Protein AF-X1HHD7-F1 (afdb_monomer_lite)

Secondary structure (DSSP, 8-state):
-EESEESS------TT-----STTEE----SS-HHHHHHHHHHHHSHHHHHHHHHHSPEETTTEEEP-HHHHTT-------HHHHHHHHHHHHHHHHHHHHHHHHHHHHHHHHHHHSTT----HHHHTGGGS-HHHHHHHHHTTT----HHHHHHHHHHHHHHHHHHHHHHHHHHHHHHHHHHHHHHHTT--HHHHHHHHT-

Sequence (202 aa):
VTPGEVKNHKFALDNTKSGFSCARVFGITTDYNENNIKYLLSILNSKLIKFYLQSFAPVKQGGYYTYSSGILNKVPIPSNNKDLQELAVEKVSEINRLNELFYNILNNSYEVIKAKFKKIKMSKNINNFFEIDFPVFINEIE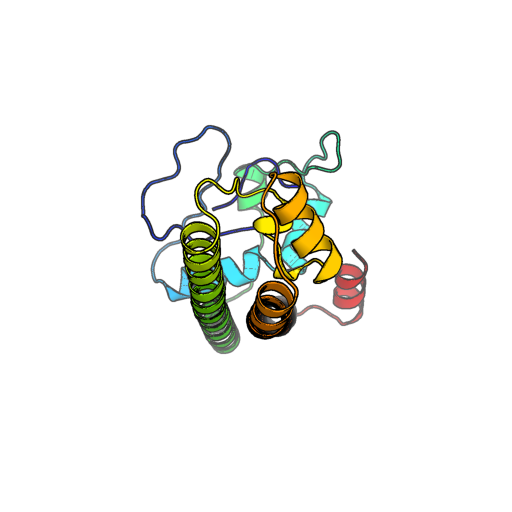RQKIRLDINQIESLNSWFLEKKNKLIDLKNEIKIIDNKIDDIIYKAFNLTQDEIKLIKNI

pLDDT: mean 92.61, std 7.64, range [53.22, 98.69]

Foldseek 3Di:
DAFQKALAQDDDDDPPPPPDDDDGGDDDDDPDDPLVVLLVRLLRNALVVRVVLVVPFDADPPRIGGDDPVSVVPRDDFDDPPVLSVLSSVLSVVLVVLVVVLVVLLVVQVVVCCVVQPPDDCDPCNSVVLVDDLVVVVVSSVVVVDDDDPVRSVVVNVVSVVSSVSNVVSVVVSVVSSVVSNVSSCVSVVHDPVRVVVSVVD

Radius of gyration: 20.79 Å; chains: 1; bounding box: 53×36×56 Å

InterPro domains:
  IPR025931 TaqI-like C-terminal specificity domain [PF12950] (9-77)

Organism: NCBI:txid412755

Structure (mmCIF, N/CA/C/O backbone):
data_AF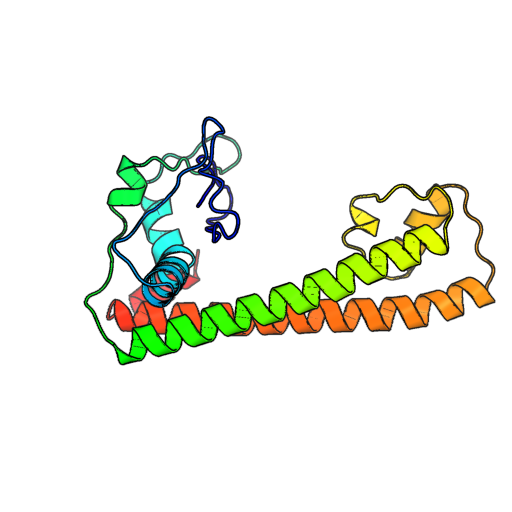-X1HHD7-F1
#
_entry.id   AF-X1HHD7-F1
#
loop_
_atom_site.group_PDB
_atom_site.id
_atom_site.type_symbol
_atom_site.label_atom_id
_atom_site.label_alt_id
_atom_site.label_comp_id
_atom_site.label_asym_id
_atom_site.label_entity_id
_atom_site.label_seq_id
_atom_site.pdbx_PDB_ins_code
_atom_site.Cartn_x
_atom_site.Cartn_y
_atom_site.Cartn_z
_atom_site.occupancy
_atom_site.B_iso_or_equiv
_atom_site.auth_seq_id
_atom_site.auth_comp_id
_atom_site.auth_asym_id
_atom_site.auth_atom_id
_atom_site.pdbx_PDB_model_num
ATOM 1 N N . VAL A 1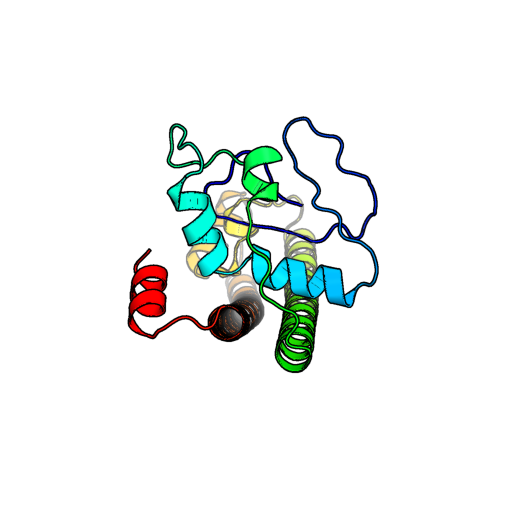 1 ? -10.202 8.353 2.813 1.00 88.69 1 VAL A N 1
ATOM 2 C CA . VAL A 1 1 ? -11.058 8.116 1.626 1.00 88.69 1 VAL A CA 1
ATOM 3 C C . VAL A 1 1 ? -10.908 6.706 1.118 1.00 88.69 1 VAL A C 1
ATOM 5 O O . VAL A 1 1 ? -9.849 6.123 1.321 1.00 88.69 1 VAL A O 1
ATOM 8 N N . THR A 1 2 ? -11.941 6.157 0.487 1.00 91.06 2 THR A N 1
ATOM 9 C CA . THR A 1 2 ? -11.927 4.787 -0.041 1.00 91.06 2 THR A CA 1
ATOM 10 C C . THR A 1 2 ? -12.837 4.658 -1.270 1.00 91.06 2 THR A C 1
ATOM 12 O O . THR A 1 2 ? -13.856 5.354 -1.334 1.00 91.06 2 THR A O 1
ATOM 15 N N . PRO A 1 3 ? -12.511 3.808 -2.260 1.00 90.62 3 PRO A N 1
ATOM 16 C CA . PRO A 1 3 ? -13.446 3.458 -3.326 1.00 90.62 3 PRO A CA 1
ATOM 17 C C . PRO A 1 3 ? -14.700 2.749 -2.790 1.00 90.62 3 PRO A C 1
ATOM 19 O O . PRO A 1 3 ? -14.657 2.047 -1.783 1.00 90.62 3 PRO A O 1
ATOM 22 N N . GLY A 1 4 ? -15.822 2.896 -3.491 1.00 90.31 4 GLY A N 1
ATOM 23 C CA . GLY A 1 4 ? -17.083 2.222 -3.183 1.00 90.31 4 GLY A CA 1
ATOM 24 C C . GLY A 1 4 ? -17.114 0.749 -3.579 1.00 90.31 4 GLY A C 1
ATOM 25 O O . GLY A 1 4 ? -17.919 -0.006 -3.041 1.00 90.31 4 GLY A O 1
ATOM 26 N N . GLU A 1 5 ? -16.244 0.323 -4.491 1.00 91.44 5 GLU A N 1
ATOM 27 C CA . GLU A 1 5 ? -15.976 -1.080 -4.789 1.00 91.44 5 GLU A CA 1
ATOM 28 C C . GLU A 1 5 ? -14.513 -1.394 -4.505 1.00 91.44 5 GLU A C 1
ATOM 30 O O . GLU A 1 5 ? -13.609 -0.860 -5.150 1.00 91.44 5 GLU A O 1
ATOM 35 N N . VAL A 1 6 ? -14.269 -2.302 -3.564 1.00 89.25 6 VAL A N 1
ATOM 36 C CA . VAL A 1 6 ? -12.913 -2.699 -3.184 1.00 89.25 6 VAL A CA 1
ATOM 37 C C . VAL A 1 6 ? -12.763 -4.209 -3.214 1.00 89.25 6 VAL A C 1
ATOM 39 O O . VAL A 1 6 ? -13.554 -4.946 -2.636 1.00 89.25 6 VAL A O 1
ATOM 42 N N . LYS A 1 7 ? -11.715 -4.693 -3.882 1.00 86.69 7 LYS A N 1
ATOM 43 C CA . LYS A 1 7 ? -11.295 -6.097 -3.766 1.00 86.69 7 LYS A CA 1
ATOM 44 C C . LYS A 1 7 ? -10.460 -6.308 -2.507 1.00 86.69 7 LYS A C 1
ATOM 46 O O . LYS A 1 7 ? -10.667 -7.250 -1.753 1.00 86.69 7 LYS A O 1
ATOM 51 N N . ASN A 1 8 ? -9.545 -5.372 -2.272 1.00 84.25 8 ASN A N 1
ATOM 52 C CA . ASN A 1 8 ? -8.773 -5.271 -1.047 1.00 84.25 8 ASN A CA 1
ATOM 53 C C . ASN A 1 8 ? -9.143 -3.968 -0.357 1.00 84.25 8 ASN A C 1
ATOM 55 O O . ASN A 1 8 ? -9.093 -2.905 -0.975 1.00 84.25 8 ASN A O 1
ATOM 59 N N . HIS A 1 9 ? -9.498 -4.085 0.913 1.00 84.88 9 HIS A N 1
ATOM 60 C CA . HIS A 1 9 ? -9.762 -2.971 1.801 1.00 84.88 9 HIS A CA 1
ATOM 61 C C . HIS A 1 9 ? -8.579 -1.985 1.802 1.00 84.88 9 HIS A C 1
ATOM 63 O O . HIS A 1 9 ? -7.446 -2.405 2.042 1.00 84.88 9 HIS A O 1
ATOM 69 N N . LYS A 1 10 ? -8.832 -0.707 1.480 1.00 89.38 10 LYS A N 1
ATOM 70 C CA . LYS A 1 10 ? -7.816 0.358 1.437 1.00 89.38 10 LYS A CA 1
ATOM 71 C C . LYS A 1 10 ? -8.424 1.729 1.709 1.00 89.38 10 LYS A C 1
ATOM 73 O O . LYS A 1 10 ? -9.395 2.119 1.054 1.00 89.38 10 LYS A O 1
ATOM 78 N N . PHE A 1 11 ? -7.804 2.472 2.616 1.00 93.38 11 PHE A N 1
ATOM 79 C CA . PHE A 1 11 ? -8.156 3.842 2.973 1.00 93.38 11 PHE A CA 1
ATOM 80 C C . PHE A 1 11 ? -6.913 4.722 2.861 1.00 93.38 11 PHE A C 1
ATOM 82 O O . PHE A 1 11 ? -5.832 4.330 3.291 1.00 93.38 11 PHE A O 1
ATOM 89 N N . ALA A 1 12 ? -7.065 5.913 2.286 1.00 90.56 12 ALA A N 1
ATOM 90 C CA . ALA A 1 12 ? -5.979 6.878 2.112 1.00 90.56 12 ALA A CA 1
ATOM 91 C C . ALA A 1 12 ? -6.331 8.247 2.704 1.00 90.56 12 ALA A C 1
ATOM 93 O O . ALA A 1 12 ? -7.512 8.584 2.842 1.00 90.56 12 ALA A O 1
ATOM 94 N N . LEU A 1 13 ? -5.310 9.039 3.026 1.00 89.38 13 LEU A N 1
ATOM 95 C CA . LEU A 1 13 ? -5.471 10.447 3.386 1.00 89.38 13 LEU A CA 1
ATOM 96 C C . LEU A 1 13 ? -5.699 11.298 2.139 1.00 89.38 13 LEU A C 1
ATOM 98 O O . LEU A 1 13 ? -5.127 11.031 1.083 1.00 89.38 13 LEU A O 1
ATOM 102 N N . ASP A 1 14 ? -6.518 12.336 2.280 1.00 85.62 14 ASP A N 1
ATOM 103 C CA . ASP A 1 14 ? -6.625 13.391 1.276 1.00 85.62 14 ASP A CA 1
ATOM 104 C C . ASP A 1 14 ? -5.808 14.603 1.690 1.00 85.62 14 ASP A C 1
ATOM 106 O O . ASP A 1 14 ? -6.286 15.484 2.405 1.00 85.62 14 ASP A O 1
ATOM 110 N N . ASN A 1 15 ? -4.573 14.656 1.209 1.00 80.38 15 ASN A N 1
ATOM 111 C CA . ASN A 1 15 ? -3.690 15.784 1.485 1.00 80.38 15 ASN A CA 1
ATOM 112 C C . ASN A 1 15 ? -4.021 17.007 0.616 1.00 80.38 15 ASN A C 1
ATOM 114 O O . ASN A 1 15 ? -3.590 18.115 0.922 1.00 80.38 15 ASN A O 1
ATOM 118 N N . THR A 1 16 ? -4.790 16.824 -0.460 1.00 80.50 16 THR A N 1
ATOM 119 C CA . THR A 1 16 ? -5.114 17.895 -1.410 1.00 80.50 16 THR A CA 1
ATOM 120 C C . THR A 1 16 ? -6.317 18.723 -0.979 1.00 80.50 16 THR A C 1
ATOM 122 O O . THR A 1 16 ? -6.549 19.787 -1.547 1.00 80.50 16 THR A O 1
ATOM 125 N N . LYS A 1 17 ? -7.096 18.233 -0.002 1.00 74.94 17 LYS A N 1
ATOM 126 C CA . LYS A 1 17 ? -8.381 18.812 0.423 1.00 74.94 17 LYS A CA 1
ATOM 127 C C . LYS A 1 17 ? -9.351 19.017 -0.744 1.00 74.94 17 LYS A C 1
ATOM 129 O O . LYS A 1 17 ? -10.243 19.857 -0.661 1.00 74.94 17 LYS A O 1
ATOM 134 N N . SER A 1 18 ? -9.171 18.278 -1.838 1.00 71.19 18 SER A N 1
ATOM 135 C CA . SER A 1 18 ? -9.888 18.542 -3.087 1.00 71.19 18 SER A CA 1
ATOM 136 C C . SER A 1 18 ? -11.355 18.133 -3.018 1.00 71.19 18 SER A C 1
ATOM 138 O O . SER A 1 18 ? -12.093 18.464 -3.937 1.00 71.19 18 SER A O 1
ATOM 140 N N . GLY A 1 19 ? -11.785 17.448 -1.948 1.00 62.50 19 GLY A N 1
ATOM 141 C CA . GLY A 1 19 ? -13.184 17.084 -1.736 1.00 62.50 19 GLY A CA 1
ATOM 142 C C . GLY A 1 19 ? -13.667 16.157 -2.849 1.00 62.50 19 GLY A C 1
ATOM 143 O O . GLY A 1 19 ? -14.183 16.601 -3.867 1.00 62.50 19 GLY A O 1
ATOM 144 N N . PHE A 1 20 ? -13.446 14.853 -2.678 1.00 64.31 20 PHE A N 1
ATOM 145 C CA . PHE A 1 20 ? -13.652 13.831 -3.713 1.00 64.31 20 PHE A CA 1
ATOM 146 C C . PHE A 1 20 ? -14.987 13.979 -4.447 1.00 64.31 20 PHE A C 1
ATOM 148 O O . PHE A 1 20 ? -16.050 13.718 -3.891 1.00 64.31 20 PHE A O 1
ATOM 155 N N . SER A 1 21 ? -14.896 14.330 -5.730 1.00 53.22 21 SER A N 1
ATOM 156 C CA . SER A 1 21 ? -16.020 14.429 -6.657 1.00 53.22 21 SER A CA 1
ATOM 157 C C . SER A 1 21 ? -15.832 13.420 -7.788 1.00 53.22 21 SER A C 1
ATOM 159 O O . SER A 1 21 ? -15.384 13.748 -8.881 1.00 53.22 21 SER A O 1
ATOM 161 N N . CYS A 1 22 ? -16.104 12.147 -7.496 1.00 58.56 22 CYS A N 1
ATOM 162 C CA . CYS A 1 22 ? -16.364 11.103 -8.490 1.00 58.56 22 CYS A CA 1
ATOM 163 C C . CYS A 1 22 ? -17.295 10.062 -7.857 1.00 58.56 22 CYS A C 1
ATOM 165 O O . CYS A 1 22 ? -17.101 9.674 -6.707 1.00 58.56 22 CYS A O 1
ATOM 167 N N . ALA A 1 23 ? -18.298 9.618 -8.619 1.00 68.75 23 ALA A N 1
ATOM 168 C CA . ALA A 1 23 ? -19.588 9.085 -8.157 1.00 68.75 23 ALA A CA 1
ATOM 169 C C . ALA A 1 23 ? -19.577 7.926 -7.133 1.00 68.75 23 ALA A C 1
ATOM 171 O O . ALA A 1 23 ? -20.628 7.613 -6.575 1.00 68.75 23 ALA A O 1
ATOM 172 N N . ARG A 1 24 ? -18.433 7.272 -6.881 1.00 82.44 24 ARG A N 1
ATOM 173 C CA . ARG A 1 24 ? -18.300 6.137 -5.951 1.00 82.44 24 ARG A CA 1
ATOM 174 C C . ARG A 1 24 ? -16.987 6.145 -5.163 1.00 82.44 24 ARG A C 1
ATOM 176 O O . ARG A 1 24 ? -16.338 5.114 -5.014 1.00 82.44 24 ARG A O 1
ATOM 183 N N . VAL A 1 25 ? -16.579 7.305 -4.658 1.00 87.19 25 VAL A N 1
ATOM 184 C CA . VAL A 1 25 ? -15.507 7.426 -3.657 1.00 87.19 25 VAL A CA 1
ATOM 185 C C . VAL A 1 25 ? -16.101 8.017 -2.387 1.00 87.19 25 VAL A C 1
ATOM 187 O O . VAL A 1 25 ? -16.800 9.023 -2.438 1.00 87.19 25 VAL A O 1
ATOM 190 N N . PHE A 1 26 ? -15.824 7.395 -1.245 1.00 88.50 26 PHE A N 1
ATOM 191 C CA . PHE A 1 26 ? -16.329 7.831 0.051 1.00 88.50 26 PHE A CA 1
ATOM 192 C C . PHE A 1 26 ? -15.255 8.595 0.825 1.00 88.50 26 PHE A C 1
ATOM 194 O O . PHE A 1 26 ? -14.132 8.113 1.028 1.00 88.50 26 PHE A O 1
ATOM 201 N N . GLY A 1 27 ? -15.621 9.795 1.274 1.00 88.69 27 GLY A N 1
ATOM 202 C CA . GLY A 1 27 ? -14.896 10.551 2.287 1.00 88.69 27 GLY A CA 1
ATOM 203 C C . GLY A 1 27 ? -15.388 10.166 3.679 1.00 88.69 27 GLY A C 1
ATOM 204 O O . GLY A 1 27 ? -16.590 10.059 3.897 1.00 88.69 27 GLY A O 1
ATOM 205 N N . ILE A 1 28 ? -14.456 9.957 4.606 1.00 88.25 28 ILE A N 1
ATOM 206 C CA . ILE A 1 28 ? -14.759 9.841 6.034 1.00 88.25 28 ILE A CA 1
ATOM 207 C C . ILE A 1 28 ? -14.157 11.076 6.684 1.00 88.25 28 ILE A C 1
ATOM 209 O O . ILE A 1 28 ? -12.971 11.352 6.493 1.00 88.25 28 ILE A O 1
ATOM 213 N N . THR A 1 29 ? -14.987 11.819 7.400 1.00 85.06 29 THR A N 1
ATOM 214 C CA . THR A 1 29 ? -14.604 13.023 8.133 1.00 85.06 29 THR A CA 1
ATOM 215 C C . THR A 1 29 ? -14.721 12.758 9.626 1.00 85.06 29 THR A C 1
ATOM 217 O O . THR A 1 29 ? -15.538 11.950 10.056 1.00 85.06 29 THR A O 1
ATOM 220 N N . THR A 1 30 ? -13.893 13.433 10.409 1.00 79.88 30 THR A N 1
ATOM 221 C CA . THR A 1 30 ? -13.914 13.381 11.871 1.00 79.88 30 THR A CA 1
ATOM 222 C C . THR A 1 30 ? -13.676 14.783 12.413 1.00 79.88 30 THR A C 1
ATOM 224 O O . THR A 1 30 ? -13.067 15.619 11.734 1.00 79.88 30 THR A O 1
ATOM 227 N N . ASP A 1 31 ? -14.159 15.032 13.623 1.00 73.12 31 ASP A N 1
ATOM 228 C CA . ASP A 1 31 ? -14.035 16.309 14.302 1.00 73.12 31 ASP A CA 1
ATOM 229 C C . ASP A 1 31 ? -12.585 16.475 14.803 1.00 73.12 31 ASP A C 1
ATOM 231 O O . ASP A 1 31 ? -12.203 16.011 15.872 1.00 73.12 31 ASP A O 1
ATOM 235 N N . TYR A 1 32 ? -11.778 17.159 13.988 1.00 66.31 32 TYR A N 1
ATOM 236 C CA . TYR A 1 32 ? -10.520 17.846 14.314 1.00 66.31 32 TYR A CA 1
ATOM 237 C C . TYR A 1 32 ? -9.268 17.051 14.759 1.00 66.31 32 TYR A C 1
ATOM 239 O O . TYR A 1 32 ? -9.288 16.116 15.548 1.00 66.31 32 TYR A O 1
ATOM 247 N N . ASN A 1 33 ? -8.133 17.603 14.308 1.00 82.38 33 ASN A N 1
ATOM 248 C CA . ASN A 1 33 ? -6.720 17.261 14.523 1.00 82.38 33 ASN A CA 1
ATOM 249 C C . ASN A 1 33 ? -6.138 16.124 13.644 1.00 82.38 33 ASN A C 1
ATOM 251 O O . ASN A 1 33 ? -6.757 15.095 13.380 1.00 82.38 33 ASN A O 1
ATOM 255 N N . GLU A 1 34 ? -4.917 16.350 13.148 1.00 86.81 34 GLU A N 1
ATOM 256 C CA . GLU A 1 34 ? -4.211 15.442 12.231 1.00 86.81 34 GLU A CA 1
ATOM 257 C C . GLU A 1 34 ? -3.947 14.066 12.863 1.00 86.81 34 GLU A C 1
ATOM 259 O O . GLU A 1 34 ? -4.000 13.042 12.181 1.00 86.81 34 GLU A O 1
ATOM 264 N N . ASN A 1 35 ? -3.727 14.022 14.177 1.00 90.31 35 ASN A N 1
ATOM 265 C CA . ASN A 1 35 ? -3.478 12.784 14.911 1.00 90.31 35 ASN A CA 1
ATOM 266 C C . ASN A 1 35 ? -4.733 11.904 14.980 1.00 90.31 35 ASN A C 1
ATOM 268 O O . ASN A 1 35 ? -4.640 10.696 14.802 1.00 90.31 35 ASN A O 1
ATOM 272 N N . ASN A 1 36 ? -5.917 12.486 15.153 1.00 89.81 36 ASN A N 1
ATOM 273 C CA . ASN A 1 36 ? -7.193 11.778 15.121 1.00 89.81 36 ASN A CA 1
ATOM 274 C C . ASN A 1 36 ? -7.441 11.188 13.734 1.00 89.81 36 ASN A C 1
ATOM 276 O O . ASN A 1 36 ? -7.881 10.049 13.618 1.00 89.81 36 ASN A O 1
ATOM 280 N N . ILE A 1 37 ? -7.098 11.927 12.676 1.00 91.38 37 ILE A N 1
ATOM 281 C CA . ILE A 1 37 ? -7.191 11.438 11.297 1.00 91.38 37 ILE A CA 1
ATOM 282 C C . ILE A 1 37 ? -6.224 10.268 11.067 1.00 91.38 37 ILE A C 1
ATOM 284 O O . ILE A 1 37 ? -6.620 9.253 10.496 1.00 91.38 37 ILE A O 1
ATOM 288 N N . LYS A 1 38 ? -4.971 10.377 11.524 1.00 93.69 38 LYS A N 1
ATOM 289 C CA . LYS A 1 38 ? -3.976 9.296 11.424 1.00 93.69 38 LYS A CA 1
ATOM 290 C C . LYS A 1 38 ? -4.380 8.067 12.236 1.00 93.69 38 LYS A C 1
ATOM 292 O O . LYS A 1 38 ? -4.233 6.951 11.752 1.00 93.69 38 LYS A O 1
ATOM 297 N N . TYR A 1 39 ? -4.935 8.258 13.427 1.00 94.06 39 TYR A N 1
ATOM 298 C CA . TYR A 1 39 ? -5.446 7.162 14.243 1.00 94.06 39 TYR A CA 1
ATOM 299 C C . TYR A 1 39 ? -6.660 6.488 13.601 1.00 94.06 39 TYR A C 1
ATOM 301 O O . TYR A 1 39 ? -6.729 5.269 13.495 1.00 94.06 39 TYR A O 1
ATOM 309 N N . LEU A 1 40 ? -7.599 7.271 13.074 1.00 93.94 40 LEU A N 1
ATOM 310 C CA . LEU A 1 40 ? -8.721 6.723 12.325 1.00 93.94 40 LEU A CA 1
ATOM 311 C C . LEU A 1 40 ? -8.238 5.955 11.086 1.00 93.94 40 LEU A C 1
ATOM 313 O O . LEU A 1 40 ? -8.759 4.887 10.782 1.00 93.94 40 LEU A O 1
ATOM 317 N N . LEU A 1 41 ? -7.215 6.456 10.389 1.00 94.75 41 LEU A N 1
ATOM 318 C CA . LEU A 1 41 ? -6.612 5.769 9.249 1.00 94.75 41 LEU A CA 1
ATOM 319 C C . LEU A 1 41 ? -6.002 4.413 9.637 1.00 94.75 41 LEU A C 1
ATOM 321 O O . LEU A 1 41 ? -6.124 3.467 8.854 1.00 94.75 41 LEU A O 1
ATOM 325 N N . SER A 1 42 ? -5.363 4.319 10.809 1.00 95.88 42 SER A N 1
ATOM 326 C CA . SER A 1 42 ? -4.778 3.069 11.308 1.00 95.88 42 SER A CA 1
ATOM 327 C C . SER A 1 42 ? -5.857 2.047 11.669 1.00 95.88 42 SER A C 1
ATOM 329 O O . SER A 1 42 ? -5.745 0.887 11.279 1.00 95.88 42 SER A O 1
ATOM 331 N N . ILE A 1 43 ? -6.939 2.486 12.325 1.00 95.62 43 ILE A N 1
ATOM 332 C CA . ILE A 1 43 ? -8.110 1.651 12.613 1.00 95.62 43 ILE A CA 1
ATOM 333 C C . ILE A 1 43 ? -8.704 1.141 11.306 1.00 95.62 43 ILE A C 1
ATOM 335 O O . ILE A 1 43 ? -8.848 -0.069 11.137 1.00 95.62 43 ILE A O 1
ATOM 339 N N . LEU A 1 44 ? -9.011 2.055 10.380 1.00 95.56 44 LEU A N 1
ATOM 340 C CA . LEU A 1 44 ? -9.665 1.720 9.124 1.00 95.56 44 LEU A CA 1
ATOM 341 C C . LEU A 1 44 ? -8.852 0.673 8.373 1.00 95.56 44 LEU A C 1
ATOM 343 O O . LEU A 1 44 ? -9.386 -0.397 8.152 1.00 95.56 44 LEU A O 1
ATOM 347 N N . ASN A 1 45 ? -7.566 0.904 8.096 1.00 95.69 45 ASN A N 1
ATOM 348 C CA . ASN A 1 45 ? -6.742 -0.034 7.321 1.00 95.69 45 ASN A CA 1
ATOM 349 C C . ASN A 1 45 ? -6.345 -1.336 8.048 1.00 95.69 45 ASN A C 1
ATOM 351 O O . ASN A 1 45 ? -5.679 -2.174 7.437 1.00 95.69 45 ASN A O 1
ATOM 355 N N . SER A 1 46 ? -6.731 -1.531 9.310 1.00 95.94 46 SER A N 1
ATOM 356 C CA . SER A 1 46 ? -6.392 -2.747 10.056 1.00 95.94 46 SER A CA 1
ATOM 357 C C . SER A 1 46 ? -7.076 -3.999 9.498 1.00 95.94 46 SER A C 1
ATOM 359 O O . SER A 1 46 ? -8.183 -3.960 8.943 1.00 95.94 46 SER A O 1
ATOM 361 N N . LYS A 1 47 ? -6.461 -5.163 9.719 1.00 95.44 47 LYS A N 1
ATOM 362 C CA . LYS A 1 47 ? -7.066 -6.464 9.391 1.00 95.44 47 LYS A CA 1
ATOM 363 C C . LYS A 1 47 ? -8.384 -6.697 10.129 1.00 95.44 47 LYS A C 1
ATOM 365 O O . LYS A 1 47 ? -9.284 -7.301 9.550 1.00 95.44 47 LYS A O 1
ATOM 370 N N . LEU A 1 48 ? -8.524 -6.184 11.356 1.00 95.81 48 LEU A N 1
ATOM 371 C CA . LEU A 1 48 ? -9.777 -6.251 12.113 1.00 95.81 48 LEU A CA 1
ATOM 372 C C . LEU A 1 48 ? -10.915 -5.555 11.360 1.00 95.81 48 LEU A C 1
ATOM 374 O O . LEU A 1 48 ? -11.970 -6.151 11.152 1.00 95.81 48 LEU A O 1
ATOM 378 N N . ILE A 1 49 ? -10.714 -4.307 10.930 1.00 95.44 49 ILE A N 1
ATOM 379 C CA . ILE A 1 49 ? -11.773 -3.552 10.252 1.00 95.44 49 ILE A CA 1
ATOM 380 C C . ILE A 1 49 ? -12.021 -4.078 8.840 1.00 95.44 49 ILE A C 1
ATOM 382 O O . ILE A 1 49 ? -13.174 -4.120 8.402 1.00 95.44 49 ILE A O 1
ATOM 386 N N . LYS A 1 50 ? -10.988 -4.578 8.149 1.00 94.25 50 LYS A N 1
ATOM 387 C CA . LYS A 1 50 ? -11.173 -5.353 6.916 1.00 94.25 50 LYS A CA 1
ATOM 388 C C . LYS A 1 50 ? -12.104 -6.547 7.153 1.00 94.25 50 LYS A C 1
ATOM 390 O O . LYS A 1 50 ? -13.091 -6.668 6.431 1.00 94.25 50 LYS A O 1
ATOM 395 N N . PHE A 1 51 ? -11.813 -7.387 8.149 1.00 93.75 51 PHE A N 1
ATOM 396 C CA . PHE A 1 51 ? -12.635 -8.546 8.512 1.00 93.75 51 PHE A CA 1
ATOM 397 C C . PHE A 1 51 ? -14.073 -8.136 8.841 1.00 93.75 51 PHE A C 1
ATOM 399 O O . PHE A 1 51 ? -15.018 -8.661 8.252 1.00 93.75 51 PHE A O 1
ATOM 406 N N . TYR A 1 52 ? -14.233 -7.138 9.712 1.00 94.19 52 TYR A N 1
ATOM 407 C CA . TYR A 1 52 ? -15.530 -6.611 10.119 1.00 94.19 52 TYR A CA 1
ATOM 408 C C . TYR A 1 52 ? -16.354 -6.156 8.912 1.00 94.19 52 TYR A C 1
ATOM 410 O O . TYR A 1 52 ? -17.446 -6.671 8.686 1.00 94.19 52 TYR A O 1
ATOM 418 N N . LEU A 1 53 ? -15.821 -5.259 8.078 1.00 93.31 53 LEU A N 1
ATOM 419 C CA . LEU A 1 53 ? -16.542 -4.742 6.914 1.00 93.31 53 LEU A CA 1
ATOM 420 C C . LEU A 1 53 ? -16.863 -5.837 5.896 1.00 93.31 53 LEU A C 1
ATOM 422 O O . LEU A 1 53 ? -17.950 -5.838 5.326 1.00 93.31 53 LEU A O 1
ATOM 426 N N . GLN A 1 54 ? -15.944 -6.773 5.656 1.00 90.88 54 GLN A N 1
ATOM 427 C CA . GLN A 1 54 ? -16.161 -7.867 4.706 1.00 90.88 54 GLN A CA 1
ATOM 428 C C . GLN A 1 54 ? -17.169 -8.910 5.209 1.00 90.88 54 GLN A C 1
ATOM 430 O O . GLN A 1 54 ? -17.762 -9.599 4.385 1.00 90.88 54 GLN A O 1
ATOM 435 N N . SER A 1 55 ? -17.427 -8.986 6.519 1.00 89.94 55 SER A N 1
ATOM 436 C CA . SER A 1 55 ? -18.415 -9.917 7.082 1.00 89.94 55 SER A CA 1
ATOM 437 C C . SER A 1 55 ? -19.872 -9.578 6.728 1.00 89.94 55 SER A C 1
ATOM 439 O O . SER A 1 55 ? -20.728 -10.458 6.778 1.00 89.94 55 SER A O 1
ATOM 441 N N . PHE A 1 56 ? -20.168 -8.332 6.334 1.00 88.56 56 PHE A N 1
ATOM 442 C CA . PHE A 1 56 ? -21.532 -7.912 5.973 1.00 88.56 56 PHE A CA 1
ATOM 443 C C . PHE A 1 56 ? -21.626 -6.982 4.753 1.00 88.56 56 PHE A C 1
ATOM 445 O O . PHE A 1 56 ? -22.735 -6.663 4.315 1.00 88.56 56 PHE A O 1
ATOM 452 N N . ALA A 1 57 ? -20.507 -6.527 4.178 1.00 92.38 57 ALA A N 1
ATOM 453 C CA . ALA A 1 57 ? -20.538 -5.772 2.929 1.00 92.38 57 ALA A CA 1
ATOM 454 C C . ALA A 1 57 ? -20.975 -6.678 1.759 1.00 92.38 57 ALA A C 1
ATOM 456 O O . ALA A 1 57 ? -20.418 -7.764 1.589 1.00 92.38 57 ALA A O 1
ATOM 457 N N . PRO A 1 58 ? -21.919 -6.238 0.904 1.00 92.50 58 PRO A N 1
ATOM 458 C CA . PRO A 1 58 ? -22.358 -7.025 -0.241 1.00 92.50 58 PRO A CA 1
ATOM 459 C C . PRO A 1 58 ? -21.204 -7.368 -1.185 1.00 92.50 58 PRO A C 1
ATOM 461 O O . PRO A 1 58 ? -20.443 -6.485 -1.596 1.00 92.50 58 PRO A O 1
ATOM 464 N N . VAL A 1 59 ? -21.126 -8.639 -1.578 1.00 92.44 59 VAL A N 1
ATOM 465 C CA . VAL A 1 59 ? -20.152 -9.127 -2.559 1.00 92.44 59 VAL A CA 1
ATOM 466 C C . VAL A 1 59 ? -20.715 -8.963 -3.973 1.00 92.44 59 VAL A C 1
ATOM 468 O O . VAL A 1 59 ? -21.865 -9.298 -4.257 1.00 92.44 59 VAL A O 1
ATOM 471 N N . LYS A 1 60 ? -19.895 -8.432 -4.876 1.00 89.31 60 LYS A N 1
ATOM 472 C CA . LYS A 1 60 ? -20.141 -8.306 -6.315 1.00 89.31 60 LYS A CA 1
ATOM 473 C C . LYS A 1 60 ? -19.276 -9.303 -7.087 1.00 89.31 60 LYS A C 1
ATOM 475 O O . LYS A 1 60 ? -18.319 -9.876 -6.559 1.00 89.31 60 LYS A O 1
ATOM 480 N N . GLN A 1 61 ? -19.604 -9.490 -8.364 1.00 87.44 61 GLN A N 1
ATOM 481 C CA . GLN A 1 61 ? -18.852 -10.365 -9.262 1.00 87.44 61 GLN A CA 1
ATOM 482 C C . GLN A 1 61 ? -17.348 -10.033 -9.240 1.00 87.44 61 GLN A C 1
ATOM 484 O O . GLN A 1 61 ? -16.953 -8.870 -9.168 1.00 87.44 61 GLN A O 1
ATOM 489 N N . GLY A 1 62 ? -16.501 -11.065 -9.272 1.00 86.75 62 GLY A N 1
ATOM 490 C CA . GLY A 1 62 ? -15.041 -10.910 -9.228 1.00 86.75 62 GLY A CA 1
ATOM 491 C C . GLY A 1 62 ? -14.438 -10.747 -7.824 1.00 86.75 62 GLY A C 1
ATOM 492 O O . GLY A 1 62 ? -13.235 -10.492 -7.714 1.00 86.75 62 GLY A O 1
ATOM 493 N N . GLY A 1 63 ? -15.245 -10.911 -6.766 1.00 89.56 63 GLY A N 1
ATOM 494 C CA . GLY A 1 63 ? -14.793 -10.861 -5.370 1.00 89.56 63 GLY A CA 1
ATOM 495 C C . GLY A 1 63 ? -14.619 -9.440 -4.828 1.00 89.56 63 GLY A C 1
ATOM 496 O O . GLY A 1 63 ? -13.777 -9.211 -3.964 1.00 89.56 63 GLY A O 1
ATOM 497 N N . TYR A 1 64 ? -15.366 -8.478 -5.373 1.00 91.31 64 TYR A N 1
ATOM 498 C CA . TYR A 1 64 ? -15.373 -7.095 -4.894 1.00 91.31 64 TYR A CA 1
ATOM 499 C C . TYR A 1 64 ? -16.416 -6.917 -3.793 1.00 91.31 64 TYR A C 1
ATOM 501 O O . TYR A 1 64 ? -17.516 -7.449 -3.893 1.00 91.31 64 TYR A O 1
ATOM 509 N N . TYR A 1 65 ? -16.101 -6.113 -2.784 1.00 92.81 65 TYR A N 1
ATOM 510 C CA . TYR A 1 65 ? -17.025 -5.696 -1.735 1.00 92.81 65 TYR A CA 1
ATOM 511 C C . TYR A 1 65 ? -17.542 -4.295 -2.033 1.00 92.81 65 TYR A C 1
ATOM 513 O O . TYR A 1 65 ? -16.779 -3.418 -2.444 1.00 92.81 65 TYR A O 1
ATOM 521 N N . THR A 1 66 ? -18.840 -4.078 -1.830 1.00 92.94 66 THR A N 1
ATOM 522 C CA . THR A 1 66 ? -19.458 -2.757 -1.965 1.00 92.94 66 THR A CA 1
ATOM 523 C C . THR A 1 66 ? -19.502 -2.042 -0.620 1.00 92.94 66 THR A C 1
ATOM 525 O O . THR A 1 66 ? -20.204 -2.471 0.293 1.00 92.94 66 THR A O 1
ATOM 528 N N . TYR A 1 67 ? -18.800 -0.918 -0.518 1.00 91.81 67 TYR A N 1
ATOM 529 C CA . TYR A 1 67 ? -18.907 0.007 0.603 1.00 91.81 67 TYR A CA 1
ATOM 530 C C . TYR A 1 67 ? -19.911 1.117 0.287 1.00 91.81 67 TYR A C 1
ATOM 532 O O . TYR A 1 67 ? -20.069 1.551 -0.853 1.00 91.81 67 TYR A O 1
ATOM 540 N N . SER A 1 68 ? -20.626 1.549 1.320 1.00 90.81 68 SER A N 1
ATOM 541 C CA . SER A 1 68 ? -21.560 2.675 1.298 1.00 90.81 68 SER A CA 1
ATOM 542 C C . SER A 1 68 ? -21.409 3.464 2.591 1.00 90.81 68 SER A C 1
ATOM 544 O O . SER A 1 68 ? -20.930 2.907 3.581 1.00 90.81 68 SER A O 1
ATOM 546 N N . SER A 1 69 ? -21.868 4.716 2.637 1.00 89.94 69 SER A N 1
ATOM 547 C CA . SER A 1 69 ? -21.842 5.506 3.876 1.00 89.94 69 SER A CA 1
ATOM 548 C C . SER A 1 69 ? -22.532 4.779 5.036 1.00 89.94 69 SER A C 1
ATOM 550 O O . SER A 1 69 ? -22.015 4.765 6.145 1.00 89.94 69 SER A O 1
ATOM 552 N N . GLY A 1 70 ? -23.644 4.081 4.775 1.00 91.38 70 GLY A N 1
ATOM 553 C CA . GLY A 1 70 ? -24.348 3.297 5.796 1.00 91.38 70 GLY A CA 1
ATOM 554 C C . GLY A 1 70 ? -23.572 2.076 6.311 1.00 91.38 70 GLY A C 1
ATOM 555 O O . GLY A 1 70 ? -23.800 1.649 7.436 1.00 91.38 70 GLY A O 1
ATOM 556 N N . ILE A 1 71 ? -22.658 1.513 5.515 1.00 92.31 71 ILE A N 1
ATOM 557 C CA . ILE A 1 71 ? -21.737 0.449 5.947 1.00 92.31 71 ILE A CA 1
ATOM 558 C C . ILE A 1 71 ? -20.564 1.055 6.722 1.00 92.31 71 ILE A C 1
ATOM 560 O O . ILE A 1 71 ? -20.224 0.571 7.796 1.00 92.31 71 ILE A O 1
ATOM 564 N N . LEU A 1 72 ? -19.971 2.130 6.199 1.00 92.69 72 LEU A N 1
ATOM 565 C CA . LEU A 1 72 ? -18.801 2.776 6.793 1.00 92.69 72 LEU A CA 1
ATOM 566 C C . LEU A 1 72 ? -19.121 3.420 8.150 1.00 92.69 72 LEU A C 1
ATOM 568 O O . LEU A 1 72 ? -18.316 3.318 9.066 1.00 92.69 72 LEU A O 1
ATOM 572 N N . ASN A 1 73 ? -20.320 3.981 8.325 1.00 92.19 73 ASN A N 1
ATOM 573 C CA . ASN A 1 73 ? -20.769 4.553 9.601 1.00 92.19 73 ASN A CA 1
ATOM 574 C C . ASN A 1 73 ? -20.994 3.505 10.705 1.00 92.19 73 ASN A C 1
ATOM 576 O O . ASN A 1 73 ? -21.206 3.877 11.854 1.00 92.19 73 ASN A O 1
ATOM 580 N N . LYS A 1 74 ? -20.972 2.207 10.375 1.00 93.19 74 LYS A N 1
ATOM 581 C CA . LYS A 1 74 ? -21.054 1.119 11.361 1.00 93.19 74 LYS A CA 1
ATOM 582 C C . LYS A 1 74 ? -19.688 0.690 11.885 1.00 93.19 74 LYS A C 1
ATOM 584 O O . LYS A 1 74 ? -19.646 -0.124 12.799 1.00 93.19 74 LYS A O 1
ATOM 589 N N . VAL A 1 75 ? -18.589 1.178 11.300 1.00 93.56 75 VAL A N 1
ATOM 590 C CA . VAL A 1 75 ? -17.240 0.837 11.761 1.00 93.56 75 VAL A CA 1
ATOM 591 C C . VAL A 1 75 ? -17.114 1.231 13.234 1.00 93.56 75 VAL A C 1
ATOM 593 O O . VAL A 1 75 ? -17.264 2.413 13.552 1.00 93.56 75 VAL A O 1
ATOM 596 N N . PRO A 1 76 ? -16.854 0.272 14.137 1.00 93.31 76 PRO A N 1
ATOM 597 C CA . PRO A 1 76 ? -16.665 0.593 15.537 1.00 93.31 76 PRO A CA 1
ATOM 598 C C . PRO A 1 76 ? -15.352 1.357 15.705 1.00 93.31 76 PRO A C 1
ATOM 600 O O . PRO A 1 76 ? -14.345 1.028 15.078 1.00 93.31 76 PRO A O 1
ATOM 603 N N . ILE A 1 77 ? -15.365 2.364 16.571 1.00 91.88 77 ILE A N 1
ATOM 604 C CA . ILE A 1 77 ? -14.169 3.092 16.991 1.00 91.88 77 ILE A CA 1
ATOM 605 C C . ILE A 1 77 ? -13.937 2.725 18.460 1.00 91.88 77 ILE A C 1
ATOM 607 O O . ILE A 1 77 ? -14.854 2.903 19.266 1.00 91.88 77 ILE A O 1
ATOM 611 N N . PRO A 1 78 ? -12.773 2.153 18.814 1.00 90.50 78 PRO A N 1
ATOM 612 C CA . PRO A 1 78 ? -12.517 1.715 20.175 1.00 90.50 78 PRO A CA 1
ATOM 613 C C . PRO A 1 78 ? -12.418 2.924 21.108 1.00 90.50 78 PRO A C 1
ATOM 615 O O . PRO A 1 78 ? -12.065 4.027 20.687 1.00 90.50 78 PRO A O 1
ATOM 618 N N . SER A 1 79 ? -12.711 2.701 22.388 1.00 80.50 79 SER A N 1
ATOM 619 C CA . SER A 1 79 ? -12.601 3.716 23.437 1.00 80.50 79 SER A CA 1
ATOM 620 C C . SER A 1 79 ? -11.210 4.359 23.457 1.00 80.50 79 SER A C 1
ATOM 622 O O . SER A 1 79 ? -10.204 3.696 23.196 1.00 80.50 79 SER A O 1
ATOM 624 N N . ASN A 1 80 ? -11.143 5.644 23.814 1.00 71.94 80 ASN A N 1
ATOM 625 C CA . ASN A 1 80 ? -9.898 6.413 23.806 1.00 71.94 80 ASN A CA 1
ATOM 626 C C . ASN A 1 80 ? -8.876 5.877 24.827 1.00 71.94 80 ASN A C 1
ATOM 628 O O . ASN A 1 80 ? -8.881 6.272 25.992 1.00 71.94 80 ASN A O 1
ATOM 632 N N . ASN A 1 81 ? -7.959 5.021 24.371 1.00 89.19 81 ASN A N 1
ATOM 633 C CA . ASN A 1 81 ? -6.675 4.782 25.020 1.00 89.19 81 ASN A CA 1
ATOM 634 C C . ASN A 1 81 ? -5.633 5.692 24.358 1.00 89.19 81 ASN A C 1
ATOM 636 O O . ASN A 1 81 ? -5.235 5.464 23.214 1.00 89.19 81 ASN A O 1
ATOM 640 N N . LYS A 1 82 ? -5.219 6.734 25.083 1.00 91.69 82 LYS A N 1
ATOM 641 C CA . LYS A 1 82 ? -4.339 7.779 24.555 1.00 91.69 82 LYS A CA 1
ATOM 642 C C . LYS A 1 82 ? -2.972 7.235 24.129 1.00 91.69 82 LYS A C 1
ATOM 644 O O . LYS A 1 82 ? -2.503 7.589 23.053 1.00 91.69 82 LYS A O 1
ATOM 649 N N . ASP A 1 83 ? -2.391 6.323 24.904 1.00 95.12 83 ASP A N 1
ATOM 650 C CA . ASP A 1 83 ? -1.065 5.760 24.623 1.00 95.12 83 ASP A CA 1
ATOM 651 C C . ASP A 1 83 ? -1.076 4.904 23.347 1.00 95.12 83 ASP A C 1
ATOM 653 O O . ASP A 1 83 ? -0.197 5.020 22.491 1.00 95.12 83 ASP A O 1
ATOM 657 N N . LEU A 1 84 ? -2.106 4.065 23.171 1.00 95.56 84 LEU A N 1
ATOM 658 C CA . LEU A 1 84 ? -2.270 3.265 21.950 1.00 95.56 84 LEU A CA 1
ATOM 659 C C . LEU A 1 84 ? -2.553 4.145 20.730 1.00 95.56 84 LEU A C 1
ATOM 661 O O . LEU A 1 84 ? -2.055 3.860 19.638 1.00 95.56 84 LEU A O 1
ATOM 665 N N . GLN A 1 85 ? -3.324 5.218 20.913 1.00 94.38 85 GLN A N 1
ATOM 666 C CA . GLN A 1 85 ? -3.574 6.198 19.866 1.00 94.38 85 GLN A CA 1
ATOM 667 C C . GLN A 1 85 ? -2.276 6.889 19.431 1.00 94.38 85 GLN A C 1
ATOM 669 O O . GLN A 1 85 ? -1.990 6.933 18.235 1.00 94.38 85 GLN A O 1
ATOM 674 N N . GLU A 1 86 ? -1.473 7.392 20.369 1.00 95.56 86 GLU A N 1
ATOM 675 C CA . GLU A 1 86 ? -0.190 8.042 20.075 1.00 95.56 86 GLU A CA 1
ATOM 676 C C . GLU A 1 86 ? 0.768 7.090 19.349 1.00 95.56 86 GLU A C 1
ATOM 678 O O . GLU A 1 86 ? 1.328 7.453 18.311 1.00 95.56 86 GLU A O 1
ATOM 683 N N . LEU A 1 87 ? 0.865 5.839 19.809 1.00 97.12 87 LEU A N 1
ATOM 684 C CA . LEU A 1 87 ? 1.693 4.822 19.166 1.00 97.12 87 LEU A CA 1
ATOM 685 C C . LEU A 1 87 ? 1.227 4.517 17.733 1.00 97.12 87 LEU A C 1
ATOM 687 O O . LEU A 1 87 ? 2.042 4.424 16.815 1.00 97.12 87 LEU A O 1
ATOM 691 N N . ALA A 1 88 ? -0.081 4.383 17.506 1.00 97.06 88 ALA A N 1
ATOM 692 C CA . ALA A 1 88 ? -0.619 4.163 16.167 1.00 97.06 88 ALA A CA 1
ATOM 693 C C . ALA A 1 88 ? -0.346 5.354 15.230 1.00 97.06 88 ALA A C 1
ATOM 695 O O . ALA A 1 88 ? 0.015 5.159 14.068 1.00 97.06 88 ALA A O 1
ATOM 696 N N . VAL A 1 89 ? -0.480 6.585 15.732 1.00 96.44 89 VAL A N 1
ATOM 697 C CA . VAL A 1 89 ? -0.201 7.819 14.980 1.00 96.44 89 VAL A CA 1
ATOM 698 C C . VAL A 1 89 ? 1.271 7.917 14.583 1.00 96.44 89 VAL A C 1
ATOM 700 O O . VAL A 1 89 ? 1.576 8.299 13.445 1.00 96.44 89 VAL A O 1
ATOM 703 N N . GLU A 1 90 ? 2.181 7.547 15.483 1.00 98.12 90 GLU A N 1
ATOM 704 C CA . GLU A 1 90 ? 3.614 7.468 15.200 1.00 98.12 90 GLU A CA 1
ATOM 705 C C . GLU A 1 90 ? 3.884 6.483 14.054 1.00 98.12 90 GLU A C 1
ATOM 707 O O . GLU A 1 90 ? 4.523 6.846 13.066 1.00 98.12 90 GLU A O 1
ATOM 712 N N . LYS A 1 91 ? 3.323 5.267 14.124 1.00 98.38 91 LYS A N 1
ATOM 713 C CA . LYS A 1 91 ? 3.517 4.232 13.094 1.00 98.38 91 LYS A CA 1
ATOM 714 C C . LYS A 1 91 ? 2.935 4.624 11.738 1.00 98.38 91 LYS A C 1
ATOM 716 O O . LYS A 1 91 ? 3.568 4.386 10.713 1.00 98.38 91 LYS A O 1
ATOM 721 N N . VAL A 1 92 ? 1.776 5.283 11.710 1.00 97.25 92 VAL A N 1
ATOM 722 C CA . VAL A 1 92 ? 1.218 5.838 10.464 1.00 97.25 92 VAL A CA 1
ATOM 723 C C . VAL A 1 92 ? 2.136 6.911 9.878 1.00 97.25 92 VAL A C 1
ATOM 725 O O . VAL A 1 92 ? 2.367 6.934 8.670 1.00 97.25 92 VAL A O 1
ATOM 728 N N . SER A 1 93 ? 2.692 7.785 10.718 1.00 96.88 93 SER A N 1
ATOM 729 C CA . SER A 1 93 ? 3.639 8.811 10.265 1.00 96.88 93 SER A CA 1
ATOM 730 C C . SER A 1 93 ? 4.932 8.187 9.721 1.00 96.88 93 SER A C 1
ATOM 732 O O . SER A 1 93 ? 5.459 8.645 8.707 1.00 96.88 93 SER A O 1
ATOM 734 N N . GLU A 1 94 ? 5.403 7.101 10.336 1.00 98.00 94 GLU A N 1
ATOM 735 C CA . GLU A 1 94 ? 6.547 6.313 9.869 1.00 98.00 94 GLU A CA 1
ATOM 736 C C . GLU A 1 94 ? 6.283 5.686 8.490 1.00 98.00 94 GLU A C 1
ATOM 738 O O . GLU A 1 94 ? 7.088 5.866 7.575 1.00 98.00 94 GLU A O 1
ATOM 743 N N . ILE A 1 95 ? 5.127 5.038 8.298 1.00 97.25 95 ILE A N 1
ATOM 744 C CA . ILE A 1 95 ? 4.706 4.488 6.998 1.00 97.25 95 ILE A CA 1
ATOM 745 C C . ILE A 1 95 ? 4.633 5.578 5.929 1.00 97.25 95 ILE A C 1
ATOM 747 O O . ILE A 1 95 ? 5.085 5.360 4.805 1.00 97.25 95 ILE A O 1
ATOM 751 N N . ASN A 1 96 ? 4.085 6.752 6.251 1.00 95.19 96 ASN A N 1
ATOM 752 C CA . ASN A 1 96 ? 4.009 7.860 5.299 1.00 95.19 96 ASN A CA 1
ATOM 753 C C . ASN A 1 96 ? 5.407 8.286 4.831 1.00 95.19 96 ASN A C 1
ATOM 755 O O . ASN A 1 96 ? 5.645 8.360 3.627 1.00 95.19 96 ASN A O 1
ATOM 759 N N . ARG A 1 97 ? 6.357 8.453 5.760 1.00 97.44 97 ARG A N 1
ATOM 760 C CA . ARG A 1 97 ? 7.756 8.772 5.436 1.00 97.44 97 ARG A CA 1
ATOM 761 C C . ARG A 1 97 ? 8.403 7.699 4.553 1.00 97.44 97 ARG A C 1
ATOM 763 O O . ARG A 1 97 ? 9.092 8.026 3.589 1.00 97.44 97 ARG A O 1
ATOM 770 N N . LEU A 1 98 ? 8.197 6.417 4.860 1.00 98.44 98 LEU A N 1
ATOM 771 C CA . LEU A 1 98 ? 8.747 5.316 4.059 1.00 98.44 98 LEU A CA 1
ATOM 772 C C . LEU A 1 98 ? 8.129 5.257 2.657 1.00 98.44 98 LEU A C 1
ATOM 774 O O . LEU A 1 98 ? 8.844 5.023 1.683 1.00 98.44 98 LEU A O 1
ATOM 778 N N . ASN A 1 99 ? 6.827 5.523 2.532 1.00 96.81 99 ASN A N 1
ATOM 779 C CA . ASN A 1 99 ? 6.157 5.625 1.238 1.00 96.81 99 ASN A CA 1
ATOM 780 C C . ASN A 1 99 ? 6.705 6.788 0.403 1.00 96.81 99 ASN A C 1
ATOM 782 O O . ASN A 1 99 ? 6.952 6.611 -0.788 1.00 96.81 99 ASN A O 1
ATOM 786 N N . GLU A 1 100 ? 6.938 7.957 1.001 1.00 96.81 100 GLU A N 1
ATOM 787 C CA . GLU A 1 100 ? 7.569 9.088 0.309 1.00 96.81 100 GLU A CA 1
ATOM 788 C C . GLU A 1 100 ? 8.954 8.711 -0.229 1.00 96.81 100 GLU A C 1
ATOM 790 O O . GLU A 1 100 ? 9.248 8.944 -1.402 1.00 96.81 100 GLU A O 1
ATOM 795 N N . LEU A 1 101 ? 9.785 8.053 0.587 1.00 98.38 101 LEU A N 1
ATOM 796 C CA . LEU A 1 101 ? 11.088 7.542 0.153 1.00 98.38 101 LEU A CA 1
ATOM 797 C C . LEU A 1 101 ? 10.960 6.533 -0.995 1.00 98.38 101 LEU A C 1
ATOM 799 O O . LEU A 1 101 ? 11.685 6.639 -1.987 1.00 98.38 101 LEU A O 1
ATOM 803 N N . PHE A 1 102 ? 10.022 5.591 -0.889 1.00 98.56 102 PHE A N 1
ATOM 804 C CA . PHE A 1 102 ? 9.757 4.591 -1.920 1.00 98.56 102 PHE A CA 1
ATOM 805 C C . PHE A 1 102 ? 9.397 5.255 -3.254 1.00 98.56 102 PHE A C 1
ATOM 807 O O . PHE A 1 102 ? 10.034 4.982 -4.274 1.00 98.56 102 PHE A O 1
ATOM 814 N N . TYR A 1 103 ? 8.427 6.174 -3.253 1.00 97.50 103 TYR A N 1
ATOM 815 C CA . TYR A 1 103 ? 7.995 6.854 -4.473 1.00 97.50 103 TYR A CA 1
ATOM 816 C C . TYR A 1 103 ? 9.056 7.806 -5.024 1.00 97.50 103 TYR A C 1
ATOM 818 O O . TYR A 1 103 ? 9.173 7.921 -6.242 1.00 97.50 103 TYR A O 1
ATOM 826 N N . ASN A 1 104 ? 9.881 8.427 -4.181 1.00 98.38 104 ASN A N 1
ATOM 827 C CA . ASN A 1 104 ? 11.013 9.233 -4.639 1.00 98.38 104 ASN A CA 1
ATOM 828 C C . ASN A 1 104 ? 12.038 8.386 -5.404 1.00 98.38 104 ASN A C 1
ATOM 830 O O . ASN A 1 104 ? 12.445 8.760 -6.506 1.00 98.38 104 ASN A O 1
ATOM 834 N N . ILE A 1 105 ? 12.418 7.220 -4.868 1.00 98.44 105 ILE A N 1
ATOM 835 C CA . ILE A 1 105 ? 13.328 6.286 -5.549 1.00 98.44 105 ILE A CA 1
ATOM 836 C C . ILE A 1 105 ? 12.694 5.770 -6.842 1.00 98.44 105 ILE A C 1
ATOM 838 O O . ILE A 1 105 ? 13.359 5.719 -7.879 1.00 98.44 105 ILE A O 1
ATOM 842 N N . LEU A 1 106 ? 11.414 5.402 -6.797 1.00 98.31 106 LEU A N 1
ATOM 843 C CA . LEU A 1 106 ? 10.697 4.849 -7.939 1.00 98.31 106 LEU A CA 1
ATOM 844 C C . LEU A 1 106 ? 10.576 5.871 -9.079 1.00 98.31 106 LEU A C 1
ATOM 846 O O . LEU A 1 106 ? 10.949 5.574 -10.213 1.00 98.31 106 LEU A O 1
ATOM 850 N N . ASN A 1 107 ? 10.152 7.097 -8.770 1.00 98.06 107 ASN A N 1
ATOM 851 C CA . ASN A 1 107 ? 10.032 8.180 -9.743 1.00 98.06 107 ASN A CA 1
ATOM 852 C C . ASN A 1 107 ? 11.397 8.578 -10.312 1.00 98.06 107 ASN A C 1
ATOM 854 O O . ASN A 1 107 ? 11.531 8.713 -11.526 1.00 98.06 107 ASN A O 1
ATOM 858 N N . ASN A 1 108 ? 12.434 8.688 -9.473 1.00 98.19 108 ASN A N 1
ATOM 859 C CA . ASN A 1 108 ? 13.796 8.914 -9.958 1.00 98.19 108 ASN A CA 1
ATOM 860 C C . ASN A 1 108 ? 14.246 7.794 -10.909 1.00 98.19 108 ASN A C 1
ATOM 862 O O . ASN A 1 108 ? 14.834 8.070 -11.954 1.00 98.19 108 ASN A O 1
ATOM 866 N N . SER A 1 109 ? 13.910 6.542 -10.591 1.00 98.19 109 SER A N 1
ATOM 867 C CA . SER A 1 109 ? 14.232 5.400 -11.446 1.00 98.19 109 SER A CA 1
ATOM 868 C C . SER A 1 109 ? 13.526 5.485 -12.798 1.00 98.19 109 SER A C 1
ATOM 870 O O . SER A 1 109 ? 14.140 5.210 -13.827 1.00 98.19 109 SER A O 1
ATOM 872 N N . TYR A 1 110 ? 12.267 5.928 -12.827 1.00 97.75 110 TYR A N 1
ATOM 873 C CA . TYR A 1 110 ? 11.539 6.167 -14.073 1.00 97.75 110 TYR A CA 1
ATOM 874 C C . TYR A 1 110 ? 12.189 7.250 -14.931 1.00 97.75 110 TYR A C 1
ATOM 876 O O . TYR A 1 110 ? 12.311 7.065 -16.141 1.00 97.75 110 TYR A O 1
ATOM 884 N N . GLU A 1 111 ? 12.644 8.350 -14.331 1.00 97.25 111 GLU A N 1
ATOM 885 C CA . GLU A 1 111 ? 13.334 9.410 -15.071 1.00 97.25 111 GLU A CA 1
ATOM 886 C C . GLU A 1 111 ? 14.675 8.930 -15.639 1.00 97.25 111 GLU A C 1
ATOM 888 O O . GLU A 1 111 ? 14.967 9.182 -16.808 1.00 97.25 111 GLU A O 1
ATOM 893 N N . VAL A 1 112 ? 15.443 8.140 -14.879 1.00 96.81 112 VAL A N 1
ATOM 894 C CA . VAL A 1 112 ? 16.679 7.508 -15.375 1.00 96.81 112 VAL A CA 1
ATOM 895 C C . VAL A 1 112 ? 16.395 6.568 -16.551 1.00 96.81 112 VAL A C 1
ATOM 897 O O . VAL A 1 112 ? 17.075 6.649 -17.576 1.00 96.81 112 VAL A O 1
ATOM 900 N N . ILE A 1 113 ? 15.369 5.717 -16.448 1.00 96.62 113 ILE A N 1
ATOM 901 C CA . ILE A 1 113 ? 14.957 4.794 -17.518 1.00 96.62 113 ILE A CA 1
ATOM 902 C C . ILE A 1 113 ? 14.571 5.574 -18.780 1.00 96.62 113 ILE A C 1
ATOM 904 O O . ILE A 1 113 ? 15.071 5.270 -19.864 1.00 96.62 113 ILE A O 1
ATOM 908 N N . LYS A 1 114 ? 13.726 6.604 -18.658 1.00 96.00 114 LYS A N 1
ATOM 909 C CA . LYS A 1 114 ? 13.296 7.437 -19.796 1.00 96.00 114 LYS A CA 1
ATOM 910 C C . LYS A 1 114 ? 14.459 8.203 -20.428 1.00 96.00 114 LYS A C 1
ATOM 912 O O . LYS A 1 114 ? 14.505 8.334 -21.652 1.00 96.00 114 LYS A O 1
ATOM 917 N N . ALA A 1 115 ? 15.393 8.700 -19.617 1.00 95.12 115 ALA A N 1
ATOM 918 C CA . ALA A 1 115 ? 16.567 9.425 -20.093 1.00 95.12 115 ALA A CA 1
ATOM 919 C C . ALA A 1 115 ? 17.539 8.505 -20.847 1.00 95.12 115 ALA A C 1
ATOM 921 O O . ALA A 1 115 ? 18.021 8.868 -21.923 1.00 95.12 115 ALA A O 1
ATOM 922 N N . LYS A 1 116 ? 17.797 7.300 -20.318 1.00 94.62 116 LYS A N 1
ATOM 923 C CA . LYS A 1 116 ? 18.670 6.299 -20.950 1.00 94.62 116 LYS A CA 1
ATOM 924 C C . LYS A 1 116 ? 18.049 5.732 -22.229 1.00 94.62 116 LYS A C 1
ATOM 926 O O . LYS A 1 116 ? 18.744 5.587 -23.232 1.00 94.62 116 LYS A O 1
ATOM 931 N N . PHE A 1 117 ? 16.748 5.445 -22.207 1.00 93.94 117 PHE A N 1
ATOM 932 C CA . PHE A 1 117 ? 16.018 4.796 -23.294 1.00 93.94 117 PHE A CA 1
ATOM 933 C C . PHE A 1 117 ? 14.993 5.750 -23.911 1.00 93.94 117 PHE A C 1
ATOM 935 O O . PHE A 1 117 ? 13.804 5.739 -23.585 1.00 93.94 117 PHE A O 1
ATOM 942 N N . LYS A 1 118 ? 15.453 6.592 -24.842 1.00 86.12 118 LYS A N 1
ATOM 943 C CA . LYS A 1 118 ? 14.588 7.560 -25.534 1.00 86.12 118 LYS A CA 1
ATOM 944 C C . LYS A 1 118 ? 13.365 6.863 -26.148 1.00 86.12 118 LYS A C 1
ATOM 946 O O . LYS A 1 118 ? 13.509 5.895 -26.888 1.00 86.12 118 LYS A O 1
ATOM 951 N N . LYS A 1 119 ? 12.172 7.420 -25.902 1.00 88.75 119 LYS A N 1
ATOM 952 C CA . LYS A 1 119 ? 10.863 6.923 -26.384 1.00 88.75 119 LYS A CA 1
ATOM 953 C C . LYS A 1 119 ? 10.427 5.559 -25.821 1.00 88.75 119 LYS A C 1
ATOM 955 O O . LYS A 1 119 ? 9.492 4.970 -26.365 1.00 88.75 119 LYS A O 1
ATOM 960 N N . ILE A 1 120 ? 11.044 5.071 -24.742 1.00 95.12 120 ILE A N 1
ATOM 961 C CA . ILE A 1 120 ? 10.577 3.857 -24.067 1.00 95.12 120 ILE A CA 1
ATOM 962 C C . ILE A 1 120 ? 9.144 4.041 -23.550 1.00 95.12 120 ILE A C 1
ATOM 964 O O . ILE A 1 120 ? 8.800 5.043 -22.918 1.00 95.12 120 ILE A O 1
ATOM 968 N N . LYS A 1 121 ? 8.287 3.062 -23.827 1.00 96.00 121 LYS A N 1
ATOM 969 C CA . LYS A 1 121 ? 6.956 2.956 -23.237 1.00 96.00 121 LYS A CA 1
ATOM 970 C C . LYS A 1 121 ? 7.081 2.298 -21.869 1.00 96.00 121 LYS A C 1
ATOM 972 O O . LYS A 1 121 ? 7.625 1.201 -21.751 1.00 96.00 121 LYS A O 1
ATOM 977 N N . MET A 1 122 ? 6.524 2.946 -20.850 1.00 96.00 122 MET A N 1
ATOM 978 C CA . MET A 1 122 ? 6.478 2.425 -19.483 1.00 96.00 122 MET A CA 1
ATOM 979 C C . MET A 1 122 ? 5.414 1.322 -19.372 1.00 96.00 122 MET A C 1
ATOM 981 O O . MET A 1 122 ? 4.266 1.586 -19.012 1.00 96.00 122 MET A O 1
ATOM 985 N N . SER A 1 123 ? 5.778 0.086 -19.740 1.00 95.81 123 SER A N 1
ATOM 986 C CA . SER A 1 123 ? 4.910 -1.093 -19.598 1.00 95.81 123 SER A CA 1
ATOM 987 C C . SER A 1 123 ? 4.615 -1.391 -18.121 1.00 95.81 123 SER A C 1
ATOM 989 O O . SER A 1 123 ? 5.276 -0.872 -17.220 1.00 95.81 123 SER A O 1
ATOM 991 N N . LYS A 1 124 ? 3.632 -2.257 -17.838 1.00 96.25 124 LYS A N 1
ATOM 992 C CA . LYS A 1 124 ? 3.346 -2.697 -16.460 1.00 96.25 124 LYS A CA 1
ATOM 993 C C . LYS A 1 124 ? 4.580 -3.319 -15.792 1.00 96.25 124 LYS A C 1
ATOM 995 O O . LYS A 1 124 ? 4.812 -3.055 -14.616 1.00 96.25 124 LYS A O 1
ATOM 1000 N N . ASN A 1 125 ? 5.366 -4.095 -16.534 1.00 95.94 125 ASN A N 1
ATOM 1001 C CA . ASN A 1 125 ? 6.577 -4.733 -16.019 1.00 95.94 125 ASN A CA 1
ATOM 1002 C C . ASN A 1 125 ? 7.680 -3.705 -15.743 1.00 95.94 125 ASN A C 1
ATOM 1004 O O . ASN A 1 125 ? 8.315 -3.773 -14.700 1.00 95.94 125 ASN A O 1
ATOM 1008 N N . ILE A 1 126 ? 7.860 -2.705 -16.615 1.00 96.62 126 ILE A N 1
ATOM 1009 C CA . ILE A 1 126 ? 8.842 -1.628 -16.394 1.00 96.62 126 ILE A CA 1
ATOM 1010 C C . ILE A 1 126 ? 8.433 -0.746 -15.204 1.00 96.62 126 ILE A C 1
ATOM 1012 O O . ILE A 1 126 ? 9.272 -0.396 -14.380 1.00 96.62 126 ILE A O 1
ATOM 1016 N N . ASN A 1 127 ? 7.144 -0.421 -15.063 1.00 96.69 127 ASN A N 1
ATOM 1017 C CA . ASN A 1 127 ? 6.657 0.333 -13.903 1.00 96.69 127 ASN A CA 1
ATOM 1018 C C . ASN A 1 127 ? 6.852 -0.435 -12.585 1.00 96.69 127 ASN A C 1
ATOM 1020 O O . ASN A 1 127 ? 7.110 0.184 -11.557 1.00 96.69 127 ASN A O 1
ATOM 1024 N N . ASN A 1 128 ? 6.778 -1.768 -12.615 1.00 96.94 128 ASN A N 1
ATOM 1025 C CA . ASN A 1 128 ? 6.975 -2.635 -11.452 1.00 96.94 128 ASN A CA 1
ATOM 1026 C C . ASN A 1 128 ? 8.291 -3.423 -11.555 1.00 96.94 128 ASN A C 1
ATOM 1028 O O . ASN A 1 128 ? 8.338 -4.599 -11.202 1.00 96.94 128 ASN A O 1
ATOM 1032 N N . PHE A 1 129 ? 9.364 -2.797 -12.057 1.00 97.94 129 PHE A N 1
ATOM 1033 C CA . PHE A 1 129 ? 10.623 -3.500 -12.342 1.00 97.94 129 PHE A CA 1
ATOM 1034 C C . PHE A 1 129 ? 11.231 -4.175 -11.099 1.00 97.94 129 PHE A C 1
ATOM 1036 O O . PHE A 1 129 ? 11.902 -5.197 -11.201 1.00 97.94 129 PHE A O 1
ATOM 1043 N N . PHE A 1 130 ? 10.974 -3.619 -9.915 1.00 97.44 130 PHE A N 1
ATOM 1044 C CA . PHE A 1 130 ? 11.423 -4.162 -8.635 1.00 97.44 130 PHE A CA 1
ATOM 1045 C C . PHE A 1 130 ? 10.721 -5.482 -8.259 1.00 97.44 130 PHE A C 1
ATOM 1047 O O . PHE A 1 130 ? 11.178 -6.176 -7.356 1.00 97.44 130 PHE A O 1
ATOM 1054 N N . GLU A 1 131 ? 9.641 -5.860 -8.951 1.00 97.12 131 GLU A N 1
ATOM 1055 C CA . GLU A 1 131 ? 8.908 -7.119 -8.745 1.00 97.12 131 GLU A CA 1
ATOM 1056 C C . GLU A 1 131 ? 9.300 -8.223 -9.740 1.00 97.12 131 GLU A C 1
ATOM 1058 O O . GLU A 1 131 ? 8.803 -9.342 -9.637 1.00 97.12 131 GLU A O 1
ATOM 1063 N N . ILE A 1 132 ? 10.181 -7.932 -10.701 1.00 97.56 132 ILE A N 1
ATOM 1064 C CA . ILE A 1 132 ? 10.632 -8.884 -11.725 1.00 97.56 132 ILE A CA 1
ATOM 1065 C C . ILE A 1 132 ? 12.140 -9.095 -11.640 1.00 97.56 132 ILE A C 1
ATOM 1067 O O . ILE A 1 132 ? 12.857 -8.341 -10.984 1.00 97.56 132 ILE A O 1
ATOM 1071 N N . ASP A 1 133 ? 12.640 -10.128 -12.305 1.00 97.62 133 ASP A N 1
ATOM 1072 C CA . ASP A 1 133 ? 14.075 -10.386 -12.380 1.00 97.62 133 ASP A CA 1
ATOM 1073 C C . ASP A 1 133 ? 14.727 -9.662 -13.552 1.00 97.62 133 ASP A C 1
ATOM 1075 O O . ASP A 1 133 ? 14.081 -9.320 -14.546 1.00 97.62 133 ASP A O 1
ATOM 1079 N N . PHE A 1 134 ? 16.036 -9.441 -13.434 1.00 97.88 134 PHE A N 1
ATOM 1080 C CA . PHE A 1 134 ? 16.797 -8.660 -14.403 1.00 97.88 134 PHE A CA 1
ATOM 1081 C C . PHE A 1 134 ? 16.656 -9.164 -15.855 1.00 97.88 134 PHE A C 1
ATOM 1083 O O . PHE A 1 134 ? 16.405 -8.333 -16.729 1.00 97.88 134 PHE A O 1
ATOM 1090 N N . PRO A 1 135 ? 16.681 -10.484 -16.152 1.00 97.25 135 PRO A N 1
ATOM 1091 C CA . PRO A 1 135 ? 16.453 -10.963 -17.517 1.00 97.25 135 PRO A CA 1
ATOM 1092 C C . PRO A 1 135 ? 15.075 -10.581 -18.076 1.00 97.25 135 PRO A C 1
ATOM 1094 O O . PRO A 1 135 ? 14.946 -10.257 -19.255 1.00 97.25 135 PRO A O 1
ATOM 1097 N N . VAL A 1 136 ? 14.033 -10.572 -17.236 1.00 97.94 136 VAL A N 1
ATOM 1098 C CA . VAL A 1 136 ? 12.682 -10.149 -17.642 1.00 97.94 136 VAL A CA 1
ATOM 1099 C C . VAL A 1 136 ? 12.668 -8.651 -17.939 1.00 97.94 136 VAL A C 1
ATOM 1101 O O . VAL A 1 136 ? 12.078 -8.231 -18.932 1.00 97.94 136 VAL A O 1
ATOM 1104 N N . PHE A 1 137 ? 13.355 -7.850 -17.122 1.00 98.00 137 PHE A N 1
ATOM 1105 C CA . PHE A 1 137 ? 13.487 -6.410 -17.337 1.00 98.00 137 PHE A CA 1
ATOM 1106 C C . PHE A 1 137 ? 14.209 -6.078 -18.652 1.00 98.00 137 PHE A C 1
ATOM 1108 O O . PHE A 1 137 ? 13.710 -5.259 -19.425 1.00 98.00 137 PHE A O 1
ATOM 1115 N N . ILE A 1 138 ? 15.322 -6.757 -18.955 1.00 97.06 138 ILE A N 1
ATOM 1116 C CA . ILE A 1 138 ? 16.035 -6.603 -20.233 1.00 97.06 138 ILE A CA 1
ATOM 1117 C C . ILE A 1 138 ? 15.134 -6.971 -21.412 1.00 97.06 138 ILE A C 1
ATOM 1119 O O . ILE A 1 138 ? 14.976 -6.170 -22.332 1.00 97.06 138 ILE A O 1
ATOM 1123 N N . ASN A 1 139 ? 14.462 -8.123 -21.348 1.00 96.38 139 ASN A N 1
ATOM 1124 C CA . ASN A 1 139 ? 13.548 -8.559 -22.404 1.00 96.38 139 ASN A CA 1
ATOM 1125 C C . ASN A 1 139 ? 12.424 -7.538 -22.670 1.00 96.38 139 ASN A C 1
ATOM 1127 O O . ASN A 1 139 ? 12.032 -7.329 -23.818 1.00 96.38 139 ASN A O 1
ATOM 1131 N N . GLU A 1 140 ? 11.902 -6.875 -21.634 1.00 96.56 140 GLU A N 1
ATOM 1132 C CA . GLU A 1 140 ? 10.892 -5.817 -21.779 1.00 96.56 140 GLU A CA 1
ATOM 1133 C C . GLU A 1 140 ? 11.426 -4.557 -22.475 1.00 96.56 140 GLU A C 1
ATOM 1135 O O . GLU A 1 140 ? 10.673 -3.899 -23.199 1.00 96.56 140 GLU A O 1
ATOM 1140 N N . ILE A 1 141 ? 12.708 -4.226 -22.292 1.00 96.06 141 ILE A N 1
ATOM 1141 C CA . ILE A 1 141 ? 13.378 -3.127 -23.002 1.00 96.06 141 ILE A CA 1
ATOM 1142 C C . ILE A 1 141 ? 13.619 -3.520 -24.466 1.00 96.06 141 ILE A C 1
ATOM 1144 O O . ILE A 1 141 ? 13.247 -2.779 -25.380 1.00 96.06 141 ILE A O 1
ATOM 1148 N N . GLU A 1 142 ? 14.180 -4.704 -24.714 1.00 95.19 142 GLU A N 1
ATOM 1149 C CA . GLU A 1 142 ? 14.565 -5.149 -26.059 1.00 95.19 142 GLU A CA 1
ATOM 1150 C C . GLU A 1 142 ? 13.368 -5.375 -26.989 1.00 95.19 142 GLU A C 1
ATOM 1152 O O . GLU A 1 142 ? 13.427 -5.052 -28.181 1.00 95.19 142 GLU A O 1
ATOM 1157 N N . ARG A 1 143 ? 12.223 -5.810 -26.444 1.00 95.75 143 ARG A N 1
ATOM 1158 C CA . ARG A 1 143 ? 10.938 -5.885 -27.170 1.00 95.75 143 ARG A CA 1
ATOM 1159 C C . ARG A 1 143 ? 10.510 -4.552 -27.784 1.00 95.75 143 ARG A C 1
ATOM 1161 O O . ARG A 1 143 ? 9.738 -4.537 -28.742 1.00 95.75 143 ARG A O 1
ATOM 1168 N N . GLN A 1 144 ? 11.024 -3.435 -27.276 1.00 96.06 144 GLN A N 1
ATOM 1169 C CA . GLN A 1 144 ? 10.770 -2.098 -27.812 1.00 96.06 144 GLN A CA 1
ATOM 1170 C C . GLN A 1 144 ? 11.782 -1.678 -28.887 1.00 96.06 144 GLN A C 1
ATOM 1172 O O . GLN A 1 144 ? 11.857 -0.500 -29.231 1.00 96.06 144 GLN A O 1
ATOM 1177 N N . LYS A 1 145 ? 12.515 -2.641 -29.465 1.00 95.06 145 LYS A N 1
ATOM 1178 C CA . LYS A 1 145 ? 13.527 -2.448 -30.518 1.00 95.06 145 LYS A CA 1
ATOM 1179 C C . LYS A 1 145 ? 14.746 -1.638 -30.054 1.00 95.06 145 LYS A C 1
ATOM 1181 O O . LYS A 1 145 ? 15.416 -1.012 -30.872 1.00 95.06 145 LYS A O 1
ATOM 1186 N N . ILE A 1 146 ? 15.040 -1.667 -28.756 1.00 94.06 146 ILE A N 1
ATOM 1187 C CA . ILE A 1 146 ? 16.251 -1.093 -28.159 1.00 94.06 146 ILE A CA 1
ATOM 1188 C C . ILE A 1 146 ? 17.274 -2.222 -28.042 1.00 94.06 146 ILE A C 1
ATOM 1190 O O . ILE A 1 146 ? 16.996 -3.217 -27.387 1.00 94.06 146 ILE A O 1
ATOM 1194 N N . ARG A 1 147 ? 18.440 -2.095 -28.681 1.00 91.62 147 ARG A N 1
ATOM 1195 C CA . ARG A 1 147 ? 19.532 -3.073 -28.543 1.00 91.62 147 ARG A CA 1
ATOM 1196 C C . ARG A 1 147 ? 20.511 -2.599 -27.480 1.00 91.62 147 ARG A C 1
ATOM 1198 O O . ARG A 1 147 ? 20.894 -1.430 -27.512 1.00 91.62 147 ARG A O 1
ATOM 1205 N N . LEU A 1 148 ? 20.906 -3.499 -26.585 1.00 92.94 148 LEU A N 1
ATOM 1206 C CA . LEU A 1 148 ? 21.895 -3.238 -25.545 1.00 92.94 148 LEU A CA 1
ATOM 1207 C C . LEU A 1 148 ? 23.161 -4.046 -25.822 1.00 92.94 148 LEU A C 1
ATOM 1209 O O . LEU A 1 148 ? 23.085 -5.217 -26.186 1.00 92.94 148 LEU A O 1
ATOM 1213 N N . ASP A 1 149 ? 24.323 -3.421 -25.666 1.00 94.56 149 ASP A N 1
ATOM 1214 C CA . ASP A 1 149 ? 25.597 -4.143 -25.664 1.00 94.56 149 ASP A CA 1
ATOM 1215 C C . ASP A 1 149 ? 25.918 -4.720 -24.272 1.00 94.56 149 ASP A C 1
ATOM 1217 O O . ASP A 1 149 ? 25.270 -4.397 -23.273 1.00 94.56 149 ASP A O 1
ATOM 1221 N N . ILE A 1 150 ? 26.927 -5.592 -24.197 1.00 94.31 150 ILE A N 1
ATOM 1222 C CA . ILE A 1 150 ? 27.283 -6.297 -22.958 1.00 94.31 150 ILE A CA 1
ATOM 1223 C C . ILE A 1 150 ? 27.674 -5.348 -21.814 1.00 94.31 150 ILE A C 1
ATOM 1225 O O . ILE A 1 150 ? 27.265 -5.566 -20.675 1.00 94.31 150 ILE A O 1
ATOM 1229 N N . ASN A 1 151 ? 28.379 -4.253 -22.114 1.00 93.56 151 ASN A N 1
ATOM 1230 C CA . ASN A 1 151 ? 28.809 -3.277 -21.110 1.00 93.56 151 ASN A CA 1
ATOM 1231 C C . ASN A 1 151 ? 27.604 -2.474 -20.591 1.00 93.56 151 ASN A C 1
ATOM 1233 O O . ASN A 1 151 ? 27.499 -2.150 -19.405 1.00 93.56 151 ASN A O 1
ATOM 1237 N N . GLN A 1 152 ? 26.648 -2.169 -21.472 1.00 93.75 152 GLN A N 1
ATOM 1238 C CA . GLN A 1 152 ? 25.380 -1.555 -21.090 1.00 93.75 152 GLN A CA 1
ATOM 1239 C C . GLN A 1 152 ? 24.563 -2.477 -20.186 1.00 93.75 152 GLN A C 1
ATOM 1241 O O . GLN A 1 152 ? 24.054 -2.004 -19.171 1.00 93.75 152 GLN A O 1
ATOM 1246 N N . ILE A 1 153 ? 24.468 -3.768 -20.514 1.00 94.75 153 ILE A N 1
ATOM 1247 C CA . ILE A 1 153 ? 23.771 -4.766 -19.692 1.00 94.75 153 ILE A CA 1
ATOM 1248 C C . ILE A 1 153 ? 24.415 -4.865 -18.307 1.00 94.75 153 ILE A C 1
ATOM 1250 O O . ILE A 1 153 ? 23.702 -4.813 -17.307 1.00 94.75 153 ILE A O 1
ATOM 1254 N N . GLU A 1 154 ? 25.743 -4.943 -18.227 1.00 94.56 154 GLU A N 1
ATOM 1255 C CA . GLU A 1 154 ? 26.463 -5.009 -16.952 1.00 94.56 154 GLU A CA 1
ATOM 1256 C C . GLU A 1 154 ? 26.197 -3.771 -16.079 1.00 94.56 154 GLU A C 1
ATOM 1258 O O . GLU A 1 154 ? 25.765 -3.895 -14.930 1.00 94.56 154 GLU A O 1
ATOM 1263 N N . SER A 1 155 ?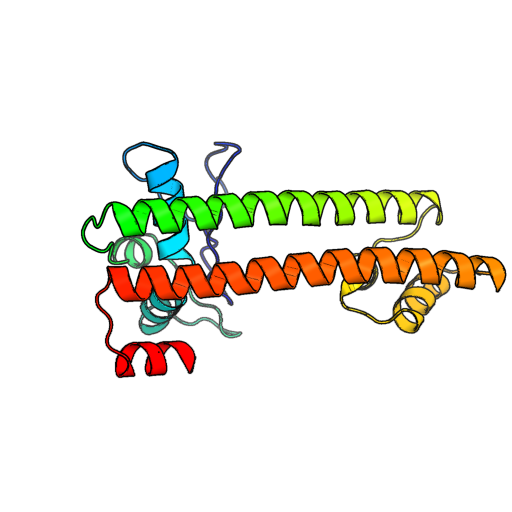 26.362 -2.567 -16.641 1.00 92.94 155 SER A N 1
ATOM 1264 C CA . SER A 1 155 ? 26.110 -1.315 -15.909 1.00 92.94 155 SER A CA 1
ATOM 1265 C C . SER A 1 155 ? 24.652 -1.183 -15.446 1.00 92.94 155 SER A C 1
ATOM 1267 O O . SER A 1 155 ? 24.379 -0.715 -14.336 1.00 92.94 155 SER A O 1
ATOM 1269 N N . LEU A 1 156 ? 23.706 -1.635 -16.272 1.00 96.19 156 LEU A N 1
ATOM 1270 C CA . LEU A 1 156 ? 22.285 -1.604 -15.959 1.00 96.19 156 LEU A CA 1
ATOM 1271 C C . LEU A 1 156 ? 21.911 -2.634 -14.892 1.00 96.19 156 LEU A C 1
ATOM 1273 O O . LEU A 1 156 ? 21.037 -2.338 -14.084 1.00 96.19 156 LEU A O 1
ATOM 1277 N N . ASN A 1 157 ? 22.568 -3.797 -14.850 1.00 97.19 157 ASN A N 1
ATOM 1278 C CA . ASN A 1 157 ? 22.328 -4.814 -13.825 1.00 97.19 157 ASN A CA 1
ATOM 1279 C C . ASN A 1 157 ? 22.667 -4.284 -12.431 1.00 97.19 157 ASN A C 1
ATOM 1281 O O . ASN A 1 157 ? 21.852 -4.378 -11.516 1.00 97.19 157 ASN A O 1
ATOM 1285 N N . SER A 1 158 ? 23.835 -3.653 -12.288 1.00 95.88 158 SER A N 1
ATOM 1286 C CA . SER A 1 158 ? 24.265 -3.052 -11.021 1.00 95.88 158 SER A CA 1
ATOM 1287 C C . SER A 1 158 ? 23.267 -2.001 -10.531 1.00 95.88 158 SER A C 1
ATOM 1289 O O . SER A 1 158 ? 22.813 -2.057 -9.388 1.00 95.88 158 SER A O 1
ATOM 1291 N N . TRP A 1 159 ? 22.851 -1.089 -11.416 1.00 97.62 159 TRP A N 1
ATOM 1292 C CA . TRP A 1 159 ? 21.825 -0.092 -11.103 1.00 97.62 159 TRP A CA 1
ATOM 1293 C C . TRP A 1 159 ? 20.472 -0.738 -10.759 1.00 97.62 159 TRP A C 1
ATOM 1295 O O . TRP A 1 159 ? 19.837 -0.367 -9.772 1.00 97.62 159 TRP A O 1
ATOM 1305 N N . PHE A 1 160 ? 20.037 -1.727 -11.544 1.00 98.38 160 PHE A N 1
ATOM 1306 C CA . PHE A 1 160 ? 18.762 -2.418 -11.367 1.00 98.38 160 PHE A CA 1
ATOM 1307 C C . PHE A 1 160 ? 18.688 -3.112 -10.010 1.00 98.38 160 PHE A C 1
ATOM 1309 O O . PHE A 1 160 ? 17.713 -2.920 -9.285 1.00 98.38 160 PHE A O 1
ATOM 1316 N N . LEU A 1 161 ? 19.717 -3.883 -9.648 1.00 98.12 161 LEU A N 1
ATOM 1317 C CA . LEU A 1 161 ? 19.779 -4.601 -8.377 1.00 98.12 161 LEU A CA 1
ATOM 1318 C C . LEU A 1 161 ? 19.801 -3.631 -7.195 1.00 98.12 161 LEU A C 1
ATOM 1320 O O . LEU A 1 161 ? 19.062 -3.832 -6.233 1.00 98.12 161 LEU A O 1
ATOM 1324 N N . GLU A 1 162 ? 20.568 -2.540 -7.288 1.00 98.06 162 GLU A N 1
ATOM 1325 C CA . GLU A 1 162 ? 20.599 -1.505 -6.251 1.00 98.06 162 GLU A CA 1
ATOM 1326 C C . GLU A 1 162 ? 19.204 -0.903 -6.011 1.00 98.06 162 GLU A C 1
ATOM 1328 O O . GLU A 1 162 ? 18.755 -0.810 -4.866 1.00 98.06 162 GLU A O 1
ATOM 1333 N N . LYS A 1 163 ? 18.492 -0.500 -7.075 1.00 98.44 163 LYS A N 1
ATOM 1334 C CA . LYS A 1 163 ? 17.154 0.102 -6.939 1.00 98.44 163 LYS A CA 1
ATOM 1335 C C . LYS A 1 163 ? 16.102 -0.918 -6.522 1.00 98.44 163 LYS A C 1
ATOM 1337 O O . LYS A 1 163 ? 15.283 -0.604 -5.661 1.00 98.44 163 LYS A O 1
ATOM 1342 N N . LYS A 1 164 ? 16.140 -2.131 -7.083 1.00 98.31 164 LYS A N 1
ATOM 1343 C CA . LYS A 1 164 ? 15.243 -3.237 -6.720 1.00 98.31 164 LYS A CA 1
ATOM 1344 C C . LYS A 1 164 ? 15.340 -3.544 -5.229 1.00 98.31 164 LYS A C 1
ATOM 1346 O O . LYS A 1 164 ? 14.310 -3.544 -4.563 1.00 98.31 164 LYS A O 1
ATOM 1351 N N . ASN A 1 165 ? 16.551 -3.729 -4.702 1.00 98.25 165 ASN A N 1
ATOM 1352 C CA . ASN A 1 165 ? 16.753 -4.058 -3.291 1.00 98.25 165 ASN A CA 1
ATOM 1353 C C . ASN A 1 165 ? 16.228 -2.946 -2.379 1.00 98.25 165 ASN A C 1
ATOM 1355 O O . ASN A 1 165 ? 15.385 -3.218 -1.534 1.00 98.25 165 ASN A O 1
ATOM 1359 N N . LYS A 1 166 ? 16.589 -1.681 -2.636 1.00 98.50 166 LYS A N 1
ATOM 1360 C CA . LYS A 1 166 ? 16.085 -0.538 -1.850 1.00 98.50 166 LYS A CA 1
ATOM 1361 C C . LYS A 1 166 ? 14.554 -0.458 -1.821 1.00 98.50 166 LYS A C 1
ATOM 1363 O O . LYS A 1 166 ? 13.970 -0.188 -0.777 1.00 98.50 166 LYS A O 1
ATOM 1368 N N . LEU A 1 167 ? 13.896 -0.678 -2.961 1.00 98.69 167 LEU A N 1
ATOM 1369 C CA . LEU A 1 167 ? 12.432 -0.653 -3.049 1.00 98.69 167 LEU A CA 1
ATOM 1370 C C . LEU A 1 167 ? 11.792 -1.844 -2.318 1.00 98.69 167 LEU A C 1
ATOM 1372 O O . LEU A 1 167 ? 10.766 -1.672 -1.658 1.00 98.69 167 LEU A O 1
ATOM 1376 N N . ILE A 1 168 ? 12.388 -3.037 -2.411 1.00 98.25 168 ILE A N 1
ATOM 1377 C CA . ILE A 1 168 ? 11.933 -4.234 -1.690 1.00 98.25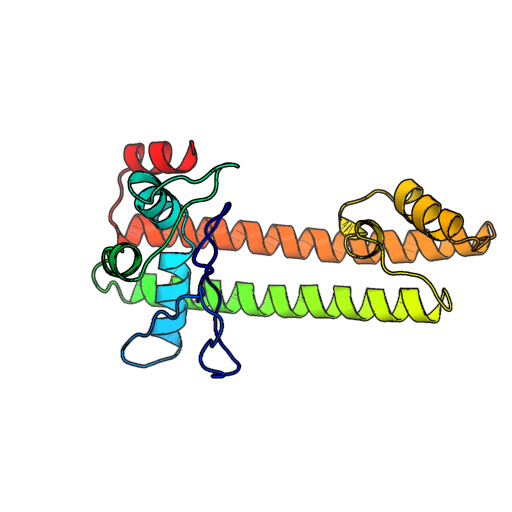 168 ILE A CA 1
ATOM 1378 C C . ILE A 1 168 ? 12.104 -4.058 -0.178 1.00 98.25 168 ILE A C 1
ATOM 1380 O O . ILE A 1 168 ? 11.173 -4.368 0.564 1.00 98.25 168 ILE A O 1
ATOM 1384 N N . ASP A 1 169 ? 13.238 -3.526 0.272 1.00 98.44 169 ASP A N 1
ATOM 1385 C CA . ASP A 1 169 ? 13.528 -3.292 1.688 1.00 98.44 169 ASP A CA 1
ATOM 1386 C C . ASP A 1 169 ? 12.502 -2.333 2.298 1.00 98.44 169 ASP A C 1
ATOM 1388 O O . ASP A 1 169 ? 11.838 -2.684 3.272 1.00 98.44 169 ASP A O 1
ATOM 1392 N N . LEU A 1 170 ? 12.246 -1.193 1.646 1.00 98.69 170 LEU A N 1
ATOM 1393 C CA . LEU A 1 170 ? 11.204 -0.250 2.070 1.00 98.69 170 LEU A CA 1
ATOM 1394 C C . LEU A 1 170 ? 9.813 -0.903 2.116 1.00 98.69 170 LEU A C 1
ATOM 1396 O O . LEU A 1 170 ? 9.059 -0.695 3.067 1.00 98.69 170 LEU A O 1
ATOM 1400 N N . LYS A 1 171 ? 9.462 -1.727 1.119 1.00 98.06 171 LYS A N 1
ATOM 1401 C CA . LYS A 1 171 ? 8.176 -2.448 1.085 1.00 98.06 171 LYS A CA 1
ATOM 1402 C C . LYS A 1 171 ? 8.055 -3.445 2.245 1.00 98.06 171 LYS A C 1
ATOM 1404 O O . LYS A 1 171 ? 6.970 -3.605 2.808 1.00 98.06 171 LYS A O 1
ATOM 1409 N N . ASN A 1 172 ? 9.153 -4.100 2.613 1.00 98.19 172 ASN A N 1
ATOM 1410 C CA . ASN A 1 172 ? 9.207 -5.017 3.747 1.00 98.19 172 ASN A CA 1
ATOM 1411 C C . ASN A 1 172 ? 9.107 -4.274 5.085 1.00 98.19 172 ASN A C 1
ATOM 1413 O O . ASN A 1 172 ? 8.345 -4.704 5.950 1.00 98.19 172 ASN A O 1
ATOM 1417 N N . GLU A 1 173 ? 9.803 -3.146 5.244 1.00 98.56 173 GLU A N 1
ATOM 1418 C CA . GLU A 1 173 ? 9.701 -2.284 6.428 1.00 98.56 173 GLU A CA 1
ATOM 1419 C C . GLU A 1 173 ? 8.267 -1.786 6.639 1.00 98.56 173 GLU A C 1
ATOM 1421 O O . GLU A 1 173 ? 7.716 -1.943 7.731 1.00 98.56 173 GLU A O 1
ATOM 1426 N N . ILE A 1 174 ? 7.619 -1.285 5.579 1.00 98.25 174 ILE A N 1
ATOM 1427 C CA . ILE A 1 174 ? 6.210 -0.862 5.616 1.00 98.25 174 ILE A CA 1
ATOM 1428 C C . ILE A 1 174 ? 5.320 -2.019 6.078 1.00 98.25 174 ILE A C 1
ATOM 1430 O O . ILE A 1 174 ? 4.532 -1.852 7.005 1.00 98.25 174 ILE A O 1
ATOM 1434 N N . LYS A 1 175 ? 5.497 -3.219 5.511 1.00 97.56 175 LYS A N 1
ATOM 1435 C CA . LYS A 1 175 ? 4.723 -4.409 5.898 1.00 97.56 175 LYS A CA 1
ATOM 1436 C C . LYS A 1 175 ? 4.922 -4.788 7.370 1.00 97.56 175 LYS A C 1
ATOM 1438 O O . LYS A 1 175 ? 3.984 -5.249 8.020 1.00 97.56 175 LYS A O 1
ATOM 1443 N N . ILE A 1 176 ? 6.134 -4.640 7.902 1.00 98.44 176 ILE A N 1
ATOM 1444 C CA . ILE A 1 176 ? 6.418 -4.890 9.321 1.00 98.44 176 ILE A CA 1
ATOM 1445 C C . ILE A 1 176 ? 5.658 -3.888 10.193 1.00 98.44 176 ILE A C 1
ATOM 1447 O O . ILE A 1 176 ? 5.059 -4.291 11.190 1.00 98.44 176 ILE A O 1
ATOM 1451 N N . ILE A 1 177 ? 5.654 -2.605 9.827 1.00 98.31 177 ILE A N 1
ATOM 1452 C CA . ILE A 1 177 ? 4.953 -1.562 10.584 1.00 98.31 177 ILE A CA 1
ATOM 1453 C C . ILE A 1 177 ? 3.433 -1.730 10.481 1.00 98.31 177 ILE A C 1
ATOM 1455 O O . ILE A 1 177 ? 2.763 -1.629 11.505 1.00 98.31 177 ILE A O 1
ATOM 1459 N N . ASP A 1 178 ? 2.897 -2.086 9.312 1.00 96.88 178 ASP A N 1
ATOM 1460 C CA . ASP A 1 178 ? 1.476 -2.422 9.134 1.00 96.88 178 ASP A CA 1
ATOM 1461 C C . ASP A 1 178 ? 1.041 -3.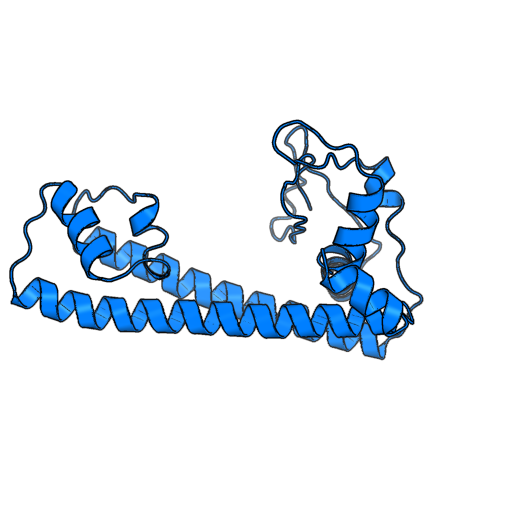541 10.094 1.00 96.88 178 ASP A C 1
ATOM 1463 O O . ASP A 1 178 ? 0.026 -3.428 10.777 1.00 96.88 178 ASP A O 1
ATOM 1467 N N . ASN A 1 179 ? 1.845 -4.604 10.228 1.00 96.94 179 ASN A N 1
ATOM 1468 C CA . ASN A 1 179 ? 1.549 -5.672 11.188 1.00 96.94 179 ASN A CA 1
ATOM 1469 C C . ASN A 1 179 ? 1.608 -5.185 12.648 1.00 96.94 179 ASN A C 1
ATOM 1471 O O . ASN A 1 179 ? 0.821 -5.644 13.471 1.00 96.94 179 ASN A O 1
ATOM 1475 N N . LYS A 1 180 ? 2.509 -4.249 12.982 1.00 98.19 180 LYS A N 1
ATOM 1476 C CA . LYS A 1 180 ? 2.542 -3.630 14.319 1.00 98.19 180 LYS A CA 1
ATOM 1477 C C . LYS A 1 180 ? 1.296 -2.783 14.573 1.00 98.19 180 LYS A C 1
ATOM 1479 O O . LYS A 1 180 ? 0.788 -2.792 15.690 1.00 98.19 180 LYS A O 1
ATOM 1484 N N . ILE A 1 181 ? 0.798 -2.072 13.559 1.00 97.81 181 ILE A N 1
ATOM 1485 C CA . ILE A 1 181 ? -0.470 -1.340 13.639 1.00 97.81 181 ILE A CA 1
ATOM 1486 C C . ILE A 1 181 ? -1.614 -2.308 13.929 1.00 97.81 181 ILE A C 1
ATOM 1488 O O . ILE A 1 181 ? -2.375 -2.048 14.856 1.00 97.81 181 ILE A O 1
ATOM 1492 N N . ASP A 1 182 ? -1.700 -3.441 13.224 1.00 97.50 182 ASP A N 1
ATOM 1493 C CA . ASP A 1 182 ? -2.712 -4.463 13.519 1.00 97.50 182 ASP A CA 1
ATOM 1494 C C . ASP A 1 182 ? -2.676 -4.886 14.996 1.00 97.50 182 ASP A C 1
ATOM 1496 O O . ASP A 1 182 ? -3.715 -4.902 15.653 1.00 97.50 182 ASP A O 1
ATOM 1500 N N . ASP A 1 183 ? -1.489 -5.160 15.547 1.00 97.19 183 ASP A N 1
ATOM 1501 C CA . ASP A 1 183 ? -1.343 -5.555 16.952 1.00 97.19 183 ASP A CA 1
ATOM 1502 C C . ASP A 1 183 ? -1.775 -4.443 17.930 1.00 97.19 183 ASP A C 1
ATOM 1504 O O . ASP A 1 183 ? -2.344 -4.732 18.986 1.00 97.19 183 ASP A O 1
ATOM 1508 N N . ILE A 1 184 ? -1.540 -3.170 17.592 1.00 97.38 184 ILE A N 1
ATOM 1509 C CA . ILE A 1 184 ? -2.022 -2.017 18.373 1.00 97.38 184 ILE A CA 1
ATOM 1510 C C . ILE A 1 184 ? -3.551 -1.948 18.333 1.00 97.38 184 ILE A C 1
ATOM 1512 O O . ILE A 1 184 ? -4.182 -1.761 19.374 1.00 97.38 184 ILE A O 1
ATOM 1516 N N . ILE A 1 185 ? -4.154 -2.143 17.159 1.00 97.19 185 ILE A N 1
ATOM 1517 C CA . ILE A 1 185 ? -5.609 -2.110 17.002 1.00 97.19 185 ILE A CA 1
ATOM 1518 C C . ILE A 1 185 ? -6.266 -3.284 17.732 1.00 97.19 185 ILE A C 1
ATOM 1520 O O . ILE A 1 185 ? -7.250 -3.076 18.435 1.00 97.19 185 ILE A O 1
ATOM 1524 N N . TYR A 1 186 ? -5.706 -4.494 17.678 1.00 97.25 186 TYR A N 1
ATOM 1525 C CA . TYR A 1 186 ? -6.233 -5.620 18.457 1.00 97.25 186 TYR A CA 1
ATOM 1526 C C . TYR A 1 186 ? -6.255 -5.324 19.960 1.00 97.25 186 TYR A C 1
ATOM 1528 O O . TYR A 1 186 ? -7.244 -5.626 20.626 1.00 97.25 186 TYR A O 1
ATOM 1536 N N . LYS A 1 187 ? -5.205 -4.677 20.484 1.00 96.81 187 LYS A N 1
ATOM 1537 C CA . LYS A 1 187 ? -5.166 -4.223 21.883 1.00 96.81 187 LYS A CA 1
ATOM 1538 C C . LYS A 1 187 ? -6.209 -3.147 22.166 1.00 96.81 187 LYS A C 1
ATOM 1540 O O . LYS A 1 187 ? -6.875 -3.228 23.188 1.00 96.81 187 LYS A O 1
ATOM 1545 N N . ALA A 1 188 ? -6.390 -2.177 21.269 1.00 96.38 188 ALA A N 1
ATOM 1546 C CA . ALA A 1 188 ? -7.386 -1.117 21.438 1.00 96.38 188 ALA A CA 1
ATOM 1547 C C . ALA A 1 188 ? -8.824 -1.667 21.516 1.00 96.38 188 ALA A C 1
ATOM 1549 O O . ALA A 1 188 ? -9.662 -1.113 22.222 1.00 96.38 188 ALA A O 1
ATOM 1550 N N . PHE A 1 189 ? -9.093 -2.781 20.833 1.00 96.12 189 PHE A N 1
ATOM 1551 C CA . PHE A 1 189 ? -10.370 -3.499 20.874 1.00 96.12 189 PHE A CA 1
ATOM 1552 C C . PHE A 1 189 ? -10.449 -4.591 21.952 1.00 96.12 189 PHE A C 1
ATOM 1554 O O . PHE A 1 189 ? -11.476 -5.255 22.052 1.00 96.12 189 PHE A O 1
ATOM 1561 N N . ASN A 1 190 ? -9.399 -4.776 22.762 1.00 95.88 190 ASN A N 1
ATOM 1562 C CA . ASN A 1 190 ? -9.293 -5.838 23.768 1.00 95.88 190 ASN A CA 1
ATOM 1563 C C . ASN A 1 190 ? -9.548 -7.253 23.209 1.00 95.88 190 ASN A C 1
ATOM 1565 O O . ASN A 1 190 ? -10.170 -8.077 23.877 1.00 95.88 190 ASN A O 1
ATOM 1569 N N . LEU A 1 191 ? -9.074 -7.541 21.991 1.00 96.56 191 LEU A N 1
ATOM 1570 C CA . LEU A 1 191 ? -9.276 -8.853 21.375 1.00 96.56 191 LEU A CA 1
ATOM 1571 C C . LEU A 1 191 ? -8.472 -9.952 22.073 1.00 96.56 191 LEU A C 1
ATOM 1573 O O . LEU A 1 191 ? -7.300 -9.787 22.429 1.00 96.56 191 LEU A O 1
ATOM 1577 N N . THR A 1 192 ? -9.093 -11.117 22.180 1.00 97.25 192 THR A N 1
ATOM 1578 C CA . THR A 1 192 ? -8.479 -12.360 22.641 1.00 97.25 192 THR A CA 1
ATOM 1579 C C . THR A 1 192 ? -7.587 -12.984 21.564 1.00 97.25 192 THR A C 1
ATOM 1581 O O . THR A 1 192 ? -7.673 -12.671 20.375 1.00 97.25 192 THR A O 1
ATOM 1584 N N . GLN A 1 193 ? -6.721 -13.920 21.963 1.00 96.19 193 GLN A N 1
ATOM 1585 C CA . GLN A 1 193 ? -5.848 -14.623 21.014 1.00 96.19 193 GLN A CA 1
ATOM 1586 C C . GLN A 1 193 ? -6.633 -15.457 19.993 1.00 96.19 193 GLN A C 1
ATOM 1588 O O . GLN A 1 193 ? -6.225 -15.536 18.833 1.00 96.19 193 GLN A O 1
ATOM 1593 N N . ASP A 1 194 ? -7.768 -16.032 20.396 1.00 96.44 194 ASP A N 1
ATOM 1594 C CA . ASP A 1 194 ? -8.622 -16.819 19.503 1.00 96.44 194 ASP A CA 1
ATOM 1595 C C . ASP A 1 194 ? -9.283 -15.936 18.437 1.00 96.44 194 ASP A C 1
ATOM 1597 O O . ASP A 1 194 ? -9.283 -16.287 17.254 1.00 96.44 194 ASP A O 1
ATOM 1601 N N . GLU A 1 195 ? -9.751 -14.743 18.817 1.00 96.19 195 GLU A N 1
ATOM 1602 C CA . GLU A 1 195 ? -10.285 -13.751 17.875 1.00 96.19 195 GLU A CA 1
ATOM 1603 C C . GLU A 1 195 ? -9.206 -13.253 16.908 1.00 96.19 195 GLU A C 1
ATOM 1605 O O . GLU A 1 195 ? -9.429 -13.190 15.698 1.00 96.19 195 GLU A O 1
ATOM 1610 N N . ILE A 1 196 ? -7.999 -12.964 17.407 1.00 96.62 196 ILE A N 1
ATOM 1611 C CA . ILE A 1 196 ? -6.868 -12.554 16.561 1.00 96.62 196 ILE A CA 1
ATOM 1612 C C . ILE A 1 196 ? -6.509 -13.661 15.563 1.00 96.62 196 ILE A C 1
ATOM 1614 O O . ILE A 1 196 ? -6.234 -13.380 14.392 1.00 96.62 196 ILE A O 1
ATOM 1618 N N . LYS A 1 197 ? -6.516 -14.926 15.997 1.00 95.06 197 LYS A N 1
ATOM 1619 C CA . LYS A 1 197 ? -6.239 -16.075 15.130 1.00 95.06 197 LYS A CA 1
ATOM 1620 C C . LYS A 1 197 ? -7.298 -16.220 14.039 1.00 95.06 197 LYS A C 1
ATOM 1622 O O . LYS A 1 197 ? -6.934 -16.469 12.892 1.00 95.06 197 LYS A O 1
ATOM 1627 N N . LEU A 1 198 ? -8.576 -16.016 14.365 1.00 93.69 198 LEU A N 1
ATOM 1628 C CA . LEU A 1 198 ? -9.664 -16.003 13.385 1.00 93.69 198 LEU A CA 1
ATOM 1629 C C . LEU A 1 198 ? -9.438 -14.924 12.315 1.00 93.69 198 LEU A C 1
ATOM 1631 O O . LEU A 1 198 ? -9.515 -15.222 11.126 1.00 93.69 198 LEU A O 1
ATOM 1635 N N . ILE A 1 199 ? -9.087 -13.702 12.727 1.00 93.50 199 ILE A N 1
ATOM 1636 C CA . ILE A 1 199 ? -8.849 -12.570 11.817 1.00 93.50 199 ILE A CA 1
ATOM 1637 C C . ILE A 1 199 ? -7.640 -12.818 10.904 1.00 93.50 199 ILE A C 1
ATOM 1639 O O . ILE A 1 199 ? -7.680 -12.478 9.724 1.00 93.50 199 ILE A O 1
ATOM 1643 N N . LYS A 1 200 ? -6.555 -13.409 11.424 1.00 89.62 200 LYS A N 1
ATOM 1644 C CA . LYS A 1 200 ? -5.322 -13.664 10.653 1.00 89.62 200 LYS A CA 1
ATOM 1645 C C . LYS A 1 200 ? -5.454 -14.791 9.618 1.00 89.62 200 LYS A C 1
ATOM 1647 O O . LYS A 1 200 ? -4.600 -14.881 8.740 1.00 89.62 200 LYS A O 1
ATOM 1652 N N . ASN A 1 201 ? -6.491 -15.624 9.706 1.00 81.06 201 ASN A N 1
ATOM 1653 C CA . ASN A 1 201 ? -6.729 -16.746 8.791 1.00 81.06 201 ASN A CA 1
ATOM 1654 C C . ASN A 1 201 ? -7.535 -16.367 7.526 1.00 81.06 201 ASN A C 1
ATOM 1656 O O . ASN A 1 201 ? -7.934 -17.262 6.780 1.00 81.06 201 ASN A O 1
ATOM 1660 N N . ILE A 1 202 ? -7.778 -15.071 7.290 1.00 67.50 202 ILE A N 1
ATOM 1661 C CA . ILE A 1 202 ? -8.586 -14.512 6.185 1.00 67.50 202 ILE A CA 1
ATOM 1662 C C . ILE A 1 202 ? -7.713 -13.681 5.243 1.00 67.50 202 ILE A C 1
ATOM 1664 O O . ILE A 1 202 ? -7.889 -13.802 4.010 1.00 67.50 202 ILE A O 1
#